Protein AF-A0A845XUW3-F1 (afdb_monomer_lite)

Structure (mmCIF, N/CA/C/O backbone):
data_AF-A0A845XUW3-F1
#
_entry.id   AF-A0A845XUW3-F1
#
loop_
_atom_site.group_PDB
_atom_site.id
_atom_site.type_symbol
_atom_site.label_atom_id
_atom_site.label_alt_id
_atom_site.label_comp_id
_atom_site.label_asym_id
_atom_site.label_entity_id
_atom_site.label_seq_id
_atom_site.pdbx_PDB_ins_code
_atom_site.Cartn_x
_atom_site.Cartn_y
_atom_site.Cartn_z
_atom_site.occupancy
_atom_site.B_iso_or_equiv
_atom_site.auth_seq_id
_atom_site.auth_comp_id
_atom_site.auth_asym_id
_atom_site.auth_atom_id
_atom_site.pdbx_PDB_model_num
ATOM 1 N N . MET A 1 1 ? -1.874 21.830 4.550 1.00 56.38 1 MET A N 1
ATOM 2 C CA . MET A 1 1 ? -1.343 23.209 4.489 1.00 56.38 1 MET A CA 1
ATOM 3 C C . MET A 1 1 ? -0.488 23.342 3.242 1.00 56.38 1 MET A C 1
ATOM 5 O O . MET A 1 1 ? 0.466 22.586 3.093 1.00 56.38 1 MET A O 1
ATOM 9 N N . ASN A 1 2 ? -0.841 24.246 2.335 1.00 74.44 2 ASN A N 1
ATOM 10 C CA . ASN A 1 2 ? 0.030 24.630 1.232 1.00 74.44 2 ASN A CA 1
ATOM 11 C C . ASN A 1 2 ? 1.139 25.533 1.806 1.00 74.44 2 ASN A C 1
ATOM 13 O O . ASN A 1 2 ? 0.845 26.535 2.453 1.00 74.44 2 ASN A O 1
ATOM 17 N N . ARG A 1 3 ? 2.405 25.133 1.642 1.00 67.31 3 ARG A N 1
ATOM 18 C CA . ARG A 1 3 ? 3.551 25.796 2.290 1.00 67.31 3 ARG A CA 1
ATOM 19 C C . ARG A 1 3 ? 3.895 27.156 1.676 1.00 67.31 3 ARG A C 1
ATOM 21 O O . ARG A 1 3 ? 4.444 27.990 2.383 1.00 67.31 3 ARG A O 1
ATOM 28 N N . ASP A 1 4 ? 3.525 27.382 0.419 1.00 77.06 4 ASP A N 1
ATOM 29 C CA . ASP A 1 4 ? 3.832 28.617 -0.313 1.00 77.06 4 ASP A CA 1
ATOM 30 C C . ASP A 1 4 ? 2.791 29.707 -0.043 1.00 77.06 4 ASP A C 1
ATOM 32 O O . ASP A 1 4 ? 3.105 30.891 0.024 1.00 77.06 4 ASP A O 1
ATOM 36 N N . THR A 1 5 ? 1.537 29.295 0.145 1.00 86.94 5 THR A N 1
ATOM 37 C CA . THR A 1 5 ? 0.396 30.200 0.371 1.00 86.94 5 THR A CA 1
ATOM 38 C C . THR A 1 5 ? -0.025 30.281 1.836 1.00 86.94 5 THR A C 1
ATOM 40 O O . THR A 1 5 ? -0.847 31.118 2.196 1.00 86.94 5 THR A O 1
ATOM 43 N N . GLY A 1 6 ? 0.478 29.386 2.691 1.00 78.62 6 GLY A N 1
ATOM 44 C CA . GLY A 1 6 ? 0.031 29.239 4.078 1.00 78.62 6 GLY A CA 1
ATOM 45 C C . GLY A 1 6 ? -1.407 28.729 4.218 1.00 78.62 6 GLY A C 1
ATOM 46 O O . GLY A 1 6 ? -1.876 28.527 5.336 1.00 78.62 6 GLY A O 1
ATOM 47 N N . THR A 1 7 ? -2.118 28.493 3.110 1.00 85.00 7 THR A N 1
ATOM 48 C CA . THR A 1 7 ? -3.523 28.099 3.139 1.00 85.00 7 THR A CA 1
ATOM 49 C C . THR A 1 7 ? -3.669 26.687 3.6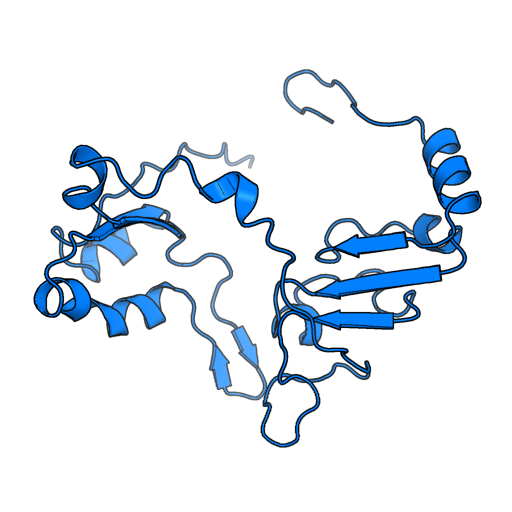93 1.00 85.00 7 THR A C 1
ATOM 51 O O . THR A 1 7 ? -3.050 25.723 3.222 1.00 85.00 7 THR A O 1
ATOM 54 N N . VAL A 1 8 ? -4.512 26.550 4.710 1.00 75.19 8 VAL A N 1
ATOM 55 C CA . VAL A 1 8 ? -4.947 25.258 5.231 1.00 75.19 8 VAL A CA 1
ATOM 56 C C . VAL A 1 8 ? -6.246 24.897 4.520 1.00 75.19 8 VAL A C 1
ATOM 58 O O . VAL A 1 8 ? -7.184 25.682 4.495 1.00 75.19 8 VAL A O 1
ATOM 61 N N . TYR A 1 9 ? -6.261 23.724 3.896 1.00 82.88 9 TYR A N 1
ATOM 62 C CA . TYR A 1 9 ? -7.432 23.153 3.240 1.00 82.88 9 TYR A CA 1
ATOM 63 C C . TYR A 1 9 ? -7.883 21.941 4.049 1.00 82.88 9 TYR A C 1
ATOM 65 O O . TYR A 1 9 ? -7.034 21.212 4.569 1.00 82.88 9 TYR A O 1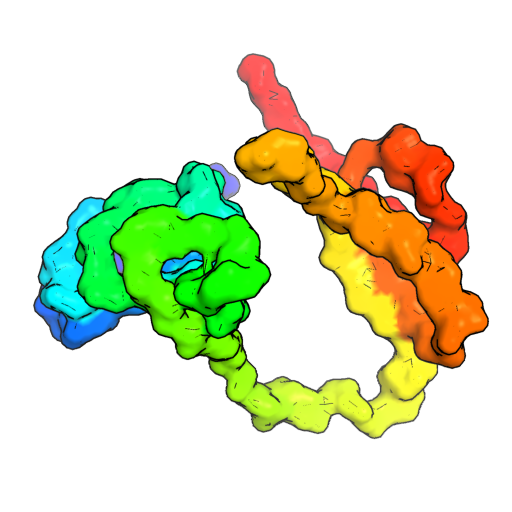
ATOM 73 N N . GLY A 1 10 ? -9.191 21.719 4.116 1.00 87.00 10 GLY A N 1
ATOM 74 C CA . GLY A 1 10 ? -9.795 20.618 4.861 1.00 87.00 10 GLY A CA 1
ATOM 75 C C . GLY A 1 10 ? -10.908 21.099 5.782 1.00 87.00 10 GLY A C 1
ATOM 76 O O . GLY A 1 10 ? -11.210 22.288 5.847 1.00 87.00 10 GLY A O 1
ATOM 77 N N . ALA A 1 11 ? -11.530 20.150 6.469 1.00 87.62 11 ALA A N 1
ATOM 78 C CA . ALA A 1 11 ? -12.503 20.444 7.507 1.00 87.62 11 ALA A CA 1
ATOM 79 C C . ALA A 1 11 ? -11.806 20.949 8.782 1.00 87.62 11 ALA A C 1
ATOM 81 O O . ALA A 1 11 ? -10.681 20.547 9.085 1.00 87.62 11 ALA A O 1
ATOM 82 N N . GLU A 1 12 ? -12.507 21.786 9.548 1.00 91.69 12 GLU A N 1
ATOM 83 C CA . GLU A 1 12 ? -12.114 22.123 10.918 1.00 91.69 12 GLU A CA 1
ATOM 84 C C . GLU A 1 12 ? -11.997 20.856 11.777 1.00 91.69 12 GLU A C 1
ATOM 86 O O . GLU A 1 12 ? -12.693 19.863 11.551 1.00 91.69 12 GLU A O 1
ATOM 91 N N . TRP A 1 13 ? -11.143 20.877 12.801 1.00 92.25 13 TRP A N 1
ATOM 92 C CA . TRP A 1 13 ? -10.849 19.661 13.570 1.00 92.25 13 TRP A CA 1
ATOM 93 C C . TRP A 1 13 ? -12.081 19.048 14.251 1.00 92.25 13 TRP A C 1
ATOM 95 O O . TRP A 1 13 ? -12.256 17.831 14.270 1.00 92.25 13 TRP A O 1
ATOM 105 N N . GLU A 1 14 ? -12.981 19.885 14.766 1.00 94.88 14 GLU A N 1
ATOM 106 C CA . GLU A 1 14 ? -14.235 19.422 15.373 1.00 94.88 14 GLU A CA 1
ATOM 107 C C . GLU A 1 14 ? -15.190 18.805 14.344 1.00 94.88 14 GLU A C 1
ATOM 109 O O . GLU A 1 14 ? -15.895 17.840 14.643 1.00 94.88 14 GLU A O 1
ATOM 114 N N . GLU A 1 15 ? -15.158 19.293 13.106 1.00 95.06 15 GLU A N 1
ATOM 115 C CA . GLU A 1 15 ? -15.917 18.705 12.008 1.00 95.06 15 GLU A CA 1
ATOM 116 C C . GLU A 1 15 ? -15.359 17.323 11.633 1.00 95.06 15 GLU A C 1
ATOM 118 O O . GLU A 1 15 ? -16.130 16.379 11.459 1.00 95.06 15 GLU A O 1
ATOM 123 N N . VAL A 1 16 ? -14.030 17.155 11.613 1.00 94.19 16 VAL A N 1
ATOM 124 C CA . VAL A 1 16 ? -13.387 15.840 11.422 1.00 94.19 16 VAL A CA 1
ATOM 125 C C . VAL A 1 16 ? -13.848 14.846 12.491 1.00 94.19 16 VAL A C 1
ATOM 127 O O . VAL A 1 16 ? -14.278 13.739 12.160 1.00 94.19 16 VAL A O 1
ATOM 130 N N . LYS A 1 17 ? -13.826 15.235 13.771 1.00 96.81 17 LYS A N 1
ATOM 131 C CA . LYS A 1 17 ? -14.300 14.378 14.873 1.00 96.81 17 LYS A CA 1
ATOM 132 C C . LYS A 1 17 ? -15.779 14.023 14.729 1.00 96.81 17 LYS A C 1
ATOM 134 O O . LYS A 1 17 ? -16.151 12.870 14.955 1.00 96.81 17 LYS A O 1
ATOM 139 N N . ARG A 1 18 ? -16.620 14.986 14.332 1.00 97.56 18 ARG A N 1
ATOM 140 C CA . ARG A 1 18 ? -18.053 14.766 14.093 1.00 97.56 18 ARG A CA 1
ATOM 141 C C . ARG A 1 18 ? -18.284 13.757 12.967 1.00 97.56 18 ARG A C 1
ATOM 143 O O . ARG A 1 18 ? -19.089 12.844 13.141 1.00 97.56 18 ARG A O 1
ATOM 150 N N . ILE A 1 19 ? -17.560 13.887 11.853 1.00 96.69 19 ILE A N 1
ATOM 151 C CA . ILE A 1 19 ? -17.614 12.941 10.728 1.00 96.69 19 ILE A CA 1
ATOM 152 C C . ILE A 1 19 ? -17.177 11.547 11.187 1.00 96.69 19 ILE A C 1
ATOM 154 O O . ILE A 1 19 ? -17.898 10.579 10.955 1.00 96.69 19 ILE A O 1
ATOM 158 N N . LEU A 1 20 ? -16.048 11.436 11.893 1.00 96.94 20 LEU A N 1
ATOM 159 C CA . LEU A 1 20 ? -15.553 10.156 12.411 1.00 96.94 20 LEU A CA 1
ATOM 160 C C . LEU A 1 20 ? -16.549 9.495 13.375 1.00 96.94 20 LEU A C 1
ATOM 162 O O . LEU A 1 20 ? -16.722 8.280 13.329 1.00 96.94 20 LEU A O 1
ATOM 166 N N . GLY A 1 21 ? -17.227 10.280 14.217 1.00 97.69 21 GLY A N 1
ATOM 167 C CA . GLY A 1 21 ? -18.251 9.781 15.139 1.00 97.69 21 GLY A CA 1
ATOM 168 C C . GLY A 1 21 ? -19.547 9.342 14.459 1.00 97.69 21 GLY A C 1
ATOM 169 O O . GLY A 1 21 ? -20.223 8.447 14.968 1.00 97.69 21 GLY A O 1
ATOM 170 N N . ALA A 1 22 ? -19.887 9.948 13.320 1.00 97.75 22 ALA A N 1
ATOM 171 C CA . ALA A 1 22 ? -21.064 9.598 12.530 1.00 97.75 22 ALA A CA 1
ATOM 172 C C . ALA A 1 22 ? -20.813 8.449 11.538 1.00 97.75 22 ALA A C 1
ATOM 174 O O . ALA A 1 22 ? -21.764 7.791 11.126 1.00 97.75 22 ALA A O 1
ATOM 175 N N . ALA A 1 23 ? -19.561 8.209 11.144 1.00 97.88 23 ALA A N 1
ATOM 176 C CA . ALA A 1 23 ? -19.212 7.192 10.162 1.00 97.88 23 ALA A CA 1
ATOM 177 C C . ALA A 1 23 ? -19.421 5.763 10.695 1.00 97.88 23 ALA A C 1
ATOM 179 O O . ALA A 1 23 ? -18.946 5.400 11.775 1.00 97.88 23 ALA A O 1
ATOM 180 N N . ASP A 1 24 ? -20.056 4.917 9.881 1.00 98.00 24 ASP A N 1
ATOM 181 C CA . ASP A 1 24 ? -20.221 3.487 10.172 1.00 98.00 24 ASP A CA 1
ATOM 182 C C . ASP A 1 24 ? -18.920 2.685 10.038 1.00 98.00 24 ASP A C 1
ATOM 184 O O . ASP A 1 24 ? -18.787 1.620 10.660 1.00 98.00 24 ASP A O 1
ATOM 188 N N . LEU A 1 25 ? -17.996 3.183 9.207 1.00 97.44 25 LEU A N 1
ATOM 189 C CA . LEU A 1 25 ? -16.726 2.563 8.852 1.00 97.44 25 LEU A CA 1
ATOM 190 C C . LEU A 1 25 ? -15.699 3.609 8.394 1.00 97.44 25 LEU A C 1
ATOM 192 O O . LEU A 1 25 ? -15.986 4.431 7.527 1.00 97.44 25 LEU A O 1
ATOM 196 N N . LEU A 1 26 ? -14.480 3.508 8.920 1.00 96.88 26 LEU A N 1
ATOM 197 C CA . LEU A 1 26 ? -13.298 4.216 8.437 1.00 96.88 26 LEU A CA 1
ATOM 198 C C . LEU A 1 26 ? -12.393 3.261 7.649 1.00 96.88 26 LEU A C 1
ATOM 200 O O . LEU A 1 26 ? -11.982 2.223 8.173 1.00 96.88 26 LEU A O 1
ATOM 204 N N . LEU A 1 27 ? -12.031 3.651 6.427 1.00 95.19 27 LEU A N 1
ATOM 205 C CA . LEU A 1 27 ? -11.009 2.986 5.620 1.00 95.19 27 LEU A CA 1
ATOM 206 C C . LEU A 1 27 ? -9.734 3.837 5.634 1.00 95.19 27 LEU A C 1
ATOM 208 O O . LEU A 1 27 ? -9.722 4.929 5.068 1.00 95.19 27 LEU A O 1
ATOM 212 N N . ASN A 1 28 ? -8.665 3.351 6.266 1.00 94.12 28 ASN A N 1
ATOM 213 C CA . ASN A 1 28 ? -7.339 3.942 6.115 1.00 94.12 28 ASN A CA 1
ATOM 214 C C . ASN A 1 28 ? -6.593 3.205 5.002 1.00 94.12 28 ASN A C 1
ATOM 216 O O . ASN A 1 28 ? -6.200 2.051 5.166 1.00 94.12 28 ASN A O 1
ATOM 220 N N . ILE A 1 29 ? -6.424 3.871 3.866 1.00 93.38 29 ILE A N 1
ATOM 221 C CA . ILE A 1 29 ? -5.785 3.310 2.679 1.00 93.38 29 ILE A CA 1
ATOM 222 C C . ILE A 1 29 ? -4.313 3.730 2.675 1.00 93.38 29 ILE A C 1
ATOM 224 O O . ILE A 1 29 ? -3.995 4.916 2.718 1.00 93.38 29 ILE A O 1
ATOM 228 N N . GLY A 1 30 ? -3.412 2.751 2.670 1.00 89.75 30 GLY A N 1
ATOM 229 C CA . GLY A 1 30 ? -1.961 2.937 2.739 1.00 89.75 30 GLY A CA 1
ATOM 230 C C . GLY A 1 30 ? -1.418 3.263 4.132 1.00 89.75 30 GLY A C 1
ATOM 231 O O . GLY A 1 30 ? -0.211 3.229 4.332 1.00 89.75 30 GLY A O 1
ATOM 232 N N . GLY A 1 31 ? -2.268 3.589 5.112 1.00 87.69 31 GLY A N 1
ATOM 233 C CA . GLY A 1 31 ? -1.821 3.825 6.489 1.00 87.69 31 GLY A CA 1
ATOM 234 C C . GLY A 1 31 ? -0.939 5.066 6.683 1.00 87.69 31 GLY A C 1
ATOM 235 O O . GLY A 1 31 ? -0.362 5.238 7.751 1.00 87.69 31 GLY A O 1
ATOM 236 N N . VAL A 1 32 ? -0.839 5.940 5.677 1.00 82.31 32 VAL A N 1
ATOM 237 C CA . VAL A 1 32 ? 0.089 7.088 5.642 1.00 82.31 32 VAL A CA 1
ATOM 238 C C . VAL A 1 32 ? -0.366 8.297 6.464 1.00 82.31 32 VAL A C 1
ATOM 240 O O . VAL A 1 32 ? 0.416 9.212 6.704 1.00 82.31 32 VAL A O 1
ATOM 243 N N . CYS A 1 33 ? -1.631 8.335 6.879 1.00 83.31 33 CYS A N 1
ATOM 244 C CA . CYS A 1 33 ? -2.225 9.471 7.590 1.00 83.31 33 CYS A CA 1
ATOM 245 C C . CYS A 1 33 ? -2.940 9.020 8.862 1.00 83.31 33 CYS A C 1
ATOM 247 O O . CYS A 1 33 ? -4.091 9.391 9.085 1.00 83.31 33 CYS A O 1
ATOM 249 N N . TRP A 1 34 ? -2.305 8.167 9.666 1.00 89.12 34 TRP A N 1
ATOM 250 C CA . TRP A 1 34 ? -2.899 7.779 10.940 1.00 89.12 34 TRP A CA 1
ATOM 251 C C . TRP A 1 34 ? -3.118 8.999 11.845 1.00 89.12 34 TRP A C 1
ATOM 253 O O . TRP A 1 34 ? -2.267 9.880 11.940 1.00 89.12 34 TRP A O 1
ATOM 263 N N . LEU A 1 35 ? -4.273 9.033 12.511 1.00 91.88 35 LEU A N 1
ATOM 264 C CA . LEU A 1 35 ? -4.625 10.025 13.521 1.00 91.88 35 LEU A CA 1
ATOM 265 C C . LEU A 1 35 ? -5.197 9.309 14.751 1.00 91.88 35 LEU A C 1
ATOM 267 O O . LEU A 1 35 ? -6.010 8.392 14.585 1.00 91.88 35 LEU A O 1
ATOM 271 N N . PRO A 1 36 ? -4.879 9.747 15.984 1.00 92.44 36 PRO A N 1
ATOM 272 C CA . PRO A 1 36 ? -5.507 9.210 17.192 1.00 92.44 36 PRO A CA 1
ATOM 273 C C . PRO A 1 36 ? -7.043 9.251 17.145 1.00 92.44 36 PRO A C 1
ATOM 275 O O . PRO A 1 36 ? -7.704 8.328 17.629 1.00 92.44 36 PRO A O 1
ATOM 278 N N . GLU A 1 37 ? -7.604 10.291 16.523 1.00 94.81 37 GLU A N 1
ATOM 279 C CA . GLU A 1 37 ? -9.034 10.534 16.326 1.00 94.81 37 GLU A CA 1
ATOM 280 C C . GLU A 1 37 ? -9.719 9.437 15.517 1.00 94.81 37 GLU A C 1
ATOM 282 O O . GLU A 1 37 ? -10.926 9.256 15.657 1.00 94.81 37 GLU A O 1
ATOM 287 N N . PHE A 1 38 ? -8.987 8.647 14.727 1.00 95.25 38 PHE A N 1
ATOM 288 C CA . PHE A 1 38 ? -9.574 7.511 14.018 1.00 95.25 38 PHE A CA 1
ATOM 289 C C . PHE A 1 38 ? -10.306 6.565 14.966 1.00 95.25 38 PHE A C 1
ATOM 291 O O . PHE A 1 38 ? -11.345 6.027 14.586 1.00 95.25 38 PHE A O 1
ATOM 298 N N . ARG A 1 39 ? -9.853 6.447 16.225 1.00 94.75 39 ARG A N 1
ATOM 299 C CA . ARG A 1 39 ? -10.511 5.653 17.278 1.00 94.75 39 ARG A CA 1
ATOM 300 C C . ARG A 1 39 ? -11.942 6.097 17.603 1.00 94.75 39 ARG A C 1
ATOM 302 O O . ARG A 1 39 ? -12.689 5.293 18.156 1.00 94.75 39 ARG A O 1
ATOM 309 N N . ILE A 1 40 ? -12.335 7.323 17.246 1.00 96.94 40 ILE A N 1
ATOM 310 C CA . ILE A 1 40 ? -13.715 7.815 17.372 1.00 96.94 40 ILE A CA 1
ATOM 311 C C . ILE A 1 40 ? -14.661 6.981 16.494 1.00 96.94 40 ILE A C 1
ATOM 313 O O . ILE A 1 40 ? -15.766 6.648 16.924 1.00 96.94 40 ILE A O 1
ATOM 317 N N . CYS A 1 41 ? -14.227 6.601 15.288 1.00 97.75 41 CYS A N 1
ATOM 318 C CA . CYS A 1 41 ? -15.031 5.759 14.408 1.00 97.75 41 CYS A CA 1
ATOM 319 C C . CYS A 1 41 ? -15.062 4.324 14.936 1.00 97.75 41 CYS A C 1
ATOM 321 O O . CYS A 1 41 ? -14.016 3.724 15.185 1.00 97.75 41 CYS A O 1
ATOM 323 N N . LYS A 1 42 ? -16.259 3.746 15.087 1.00 95.56 42 LYS A N 1
ATOM 324 C CA . LYS A 1 42 ? -16.453 2.439 15.743 1.00 95.56 42 LYS A CA 1
ATOM 325 C C . LYS A 1 42 ? -15.839 1.271 14.978 1.00 95.56 42 LYS A C 1
ATOM 327 O O . LYS A 1 42 ? -15.433 0.300 15.606 1.00 95.56 42 LYS A O 1
ATOM 332 N N . ARG A 1 43 ? -15.783 1.344 13.646 1.00 97.69 43 ARG A N 1
ATOM 333 C CA . ARG A 1 43 ? -15.211 0.301 12.783 1.00 97.69 43 ARG A CA 1
ATOM 334 C C . ARG A 1 43 ? -14.125 0.911 11.925 1.00 97.69 43 ARG A C 1
ATOM 336 O O . ARG A 1 43 ? -14.297 1.987 11.368 1.00 97.69 43 ARG A O 1
ATOM 343 N N . ARG A 1 44 ? -12.996 0.222 11.839 1.00 97.25 44 ARG A N 1
ATOM 344 C CA . ARG A 1 44 ? -11.770 0.747 11.237 1.00 97.25 44 ARG A CA 1
ATOM 345 C C . ARG A 1 44 ? -11.078 -0.379 10.503 1.00 97.25 44 ARG A C 1
ATOM 347 O O . ARG A 1 44 ? -10.886 -1.447 11.087 1.00 97.25 44 ARG A O 1
ATOM 354 N N . VAL A 1 45 ? -10.722 -0.117 9.260 1.00 96.94 45 VAL A N 1
ATOM 355 C CA . VAL A 1 45 ? -10.029 -1.040 8.370 1.00 96.94 45 VAL A CA 1
ATOM 356 C C . VAL A 1 45 ? -8.751 -0.369 7.899 1.00 96.94 45 VAL A C 1
ATOM 358 O O . VAL A 1 45 ? -8.774 0.807 7.533 1.00 96.94 45 VAL A O 1
ATOM 361 N N . LEU A 1 46 ? -7.659 -1.122 7.886 1.00 96.19 46 LEU A N 1
ATOM 362 C CA . LEU A 1 46 ? -6.428 -0.730 7.211 1.00 96.19 46 LEU A CA 1
ATOM 363 C C . LEU A 1 46 ? -6.320 -1.504 5.896 1.00 96.19 46 LEU A C 1
ATOM 365 O O . LEU A 1 46 ? -6.453 -2.726 5.896 1.00 96.19 46 LEU A O 1
ATOM 369 N N . ILE A 1 47 ? -6.083 -0.793 4.796 1.00 95.88 47 ILE A N 1
ATOM 370 C CA . ILE A 1 47 ? -5.783 -1.375 3.485 1.00 95.88 47 ILE A CA 1
ATOM 371 C C . ILE A 1 47 ? -4.314 -1.098 3.184 1.00 95.88 47 ILE A C 1
ATOM 373 O O . ILE A 1 47 ? -3.933 0.042 2.930 1.00 95.88 47 ILE A O 1
ATOM 377 N N . ASP A 1 48 ? -3.494 -2.137 3.240 1.00 95.06 48 ASP A N 1
ATOM 378 C CA . ASP A 1 48 ? -2.087 -2.107 2.864 1.00 95.06 48 ASP A CA 1
ATOM 379 C C . ASP A 1 48 ? -1.932 -2.093 1.338 1.00 95.06 48 ASP A C 1
ATOM 381 O O . ASP A 1 48 ? -2.377 -3.011 0.644 1.00 95.06 48 ASP A O 1
ATOM 385 N N . MET A 1 49 ? -1.298 -1.031 0.838 1.00 93.62 49 MET A N 1
ATOM 386 C CA . MET A 1 49 ? -1.013 -0.847 -0.585 1.00 93.62 49 MET A CA 1
ATOM 387 C C . MET A 1 49 ? 0.416 -1.230 -0.971 1.00 93.62 49 MET A C 1
ATOM 389 O O . MET A 1 49 ? 0.687 -1.391 -2.158 1.00 93.62 49 MET A O 1
ATOM 393 N N . ASP A 1 50 ? 1.294 -1.418 0.015 1.00 91.62 50 ASP A N 1
ATOM 394 C CA . ASP A 1 50 ? 2.721 -1.669 -0.172 1.00 91.62 50 ASP A CA 1
ATOM 395 C C . ASP A 1 50 ? 3.139 -2.905 0.650 1.00 91.62 50 ASP A C 1
ATOM 397 O O . ASP A 1 50 ? 3.841 -2.785 1.669 1.00 91.62 50 ASP A O 1
ATOM 401 N N . PRO A 1 51 ? 2.704 -4.110 0.217 1.00 92.56 51 PRO A N 1
ATOM 402 C CA . PRO A 1 51 ? 3.053 -5.372 0.858 1.00 92.56 51 PRO A CA 1
ATOM 403 C C . PRO A 1 51 ? 4.559 -5.508 1.041 1.00 92.56 51 PRO A C 1
ATOM 405 O O . PRO A 1 51 ? 5.340 -4.954 0.269 1.00 92.56 51 PRO A O 1
ATOM 408 N N . PHE A 1 52 ? 4.960 -6.290 2.038 1.00 93.19 52 PHE A N 1
ATOM 409 C CA . PHE A 1 52 ? 6.308 -6.353 2.601 1.00 93.19 52 PHE A CA 1
ATOM 410 C C . PHE A 1 52 ? 6.665 -5.134 3.455 1.00 93.19 52 PHE A C 1
ATOM 412 O O . PHE A 1 52 ? 6.953 -5.308 4.640 1.00 93.19 52 PHE A O 1
ATOM 419 N N . PHE A 1 53 ? 6.605 -3.912 2.922 1.00 91.62 53 PHE A N 1
ATOM 420 C CA . PHE A 1 53 ? 7.038 -2.717 3.659 1.00 91.62 53 PHE A CA 1
ATOM 421 C C . PHE A 1 53 ? 6.169 -2.412 4.880 1.00 91.62 53 PHE A C 1
ATOM 423 O O . PHE A 1 53 ? 6.694 -2.039 5.935 1.00 91.62 53 PHE A O 1
ATOM 430 N N . THR A 1 54 ? 4.859 -2.618 4.766 1.00 92.44 54 THR A N 1
ATOM 431 C CA . THR A 1 54 ? 3.941 -2.481 5.901 1.00 92.44 54 THR A CA 1
ATOM 432 C C . THR A 1 54 ? 4.232 -3.519 6.988 1.00 92.44 54 THR A C 1
ATOM 434 O O . THR A 1 54 ? 4.287 -3.181 8.168 1.00 92.44 54 THR A O 1
ATOM 437 N N . GLN A 1 55 ? 4.482 -4.779 6.620 1.00 93.81 55 GLN A N 1
ATOM 438 C CA . GLN A 1 55 ? 4.652 -5.874 7.584 1.00 93.81 55 GLN A CA 1
ATOM 439 C C . GLN A 1 55 ? 6.034 -5.904 8.253 1.00 93.81 55 GLN A C 1
ATOM 441 O O . GLN A 1 55 ? 6.192 -6.506 9.310 1.00 93.81 55 GLN A O 1
ATOM 446 N N . ILE A 1 56 ? 7.045 -5.255 7.673 1.00 92.44 56 ILE A N 1
ATOM 447 C CA . ILE A 1 56 ? 8.338 -5.049 8.348 1.00 92.44 56 ILE A CA 1
ATOM 448 C C . ILE A 1 56 ? 8.381 -3.744 9.158 1.00 92.44 56 ILE A C 1
ATOM 450 O O . ILE A 1 56 ? 9.438 -3.385 9.673 1.00 92.44 56 ILE A O 1
ATOM 454 N N . GLY A 1 57 ? 7.262 -3.015 9.246 1.00 89.12 57 GLY A N 1
ATOM 455 C CA . GLY A 1 57 ? 7.166 -1.773 10.009 1.00 89.12 57 GLY A CA 1
ATOM 456 C C . GLY A 1 57 ? 7.900 -0.590 9.374 1.00 89.12 57 GLY A C 1
ATOM 457 O O . GLY A 1 57 ? 8.340 0.307 10.089 1.00 89.12 57 GLY A O 1
ATOM 458 N N . LYS A 1 58 ? 8.063 -0.569 8.044 1.00 87.75 58 LYS A N 1
ATOM 459 C CA . LYS A 1 58 ? 8.605 0.603 7.334 1.00 87.75 58 LYS A CA 1
ATOM 460 C C . LYS A 1 58 ? 7.515 1.642 7.061 1.00 87.75 58 LYS A C 1
ATOM 462 O O . LYS A 1 58 ? 7.789 2.838 7.117 1.00 87.75 58 LYS A O 1
ATOM 467 N N . PHE A 1 59 ? 6.286 1.189 6.810 1.00 86.56 59 PHE A N 1
ATOM 468 C CA . PHE A 1 59 ? 5.107 2.029 6.584 1.00 86.56 59 PHE A CA 1
ATOM 469 C C . PHE A 1 59 ? 3.980 1.687 7.564 1.00 86.56 59 PHE A C 1
ATOM 471 O O . PHE A 1 59 ? 3.978 0.616 8.166 1.00 86.56 59 PHE A O 1
ATOM 478 N N . ALA A 1 60 ? 3.028 2.614 7.723 1.00 84.88 60 ALA A N 1
ATOM 479 C CA . ALA A 1 60 ? 1.804 2.426 8.510 1.00 84.88 60 ALA A CA 1
ATOM 480 C C . ALA A 1 60 ? 2.017 1.936 9.964 1.00 84.88 60 ALA A C 1
ATOM 482 O O . ALA A 1 60 ? 1.182 1.217 10.513 1.00 84.88 60 ALA A O 1
ATOM 483 N N . VAL A 1 61 ? 3.136 2.319 10.591 1.00 84.62 61 VAL A N 1
ATOM 484 C CA . VAL A 1 61 ? 3.521 1.871 11.944 1.00 84.62 61 VAL A CA 1
ATOM 485 C C . VAL A 1 61 ? 2.611 2.460 13.021 1.00 84.62 61 VAL A C 1
ATOM 487 O O . VAL A 1 61 ? 2.260 1.797 13.999 1.00 84.62 61 VAL A O 1
ATOM 490 N N . GLU A 1 62 ? 2.225 3.723 12.862 1.00 86.19 62 GLU A N 1
ATOM 491 C CA . GLU A 1 62 ? 1.440 4.437 13.862 1.00 86.19 62 GLU A CA 1
ATOM 492 C C . GLU A 1 62 ? 0.015 3.889 13.945 1.00 86.19 62 GLU A C 1
ATOM 494 O O . GLU A 1 62 ? -0.693 3.763 12.945 1.00 86.19 62 GLU A O 1
ATOM 499 N N . GLY A 1 63 ? -0.386 3.513 15.163 1.00 84.75 63 GLY A N 1
ATOM 500 C CA . GLY A 1 63 ? -1.694 2.921 15.430 1.00 84.75 63 GLY A CA 1
ATOM 501 C C . GLY A 1 63 ? -1.991 1.660 14.624 1.00 84.75 63 GLY A C 1
ATOM 502 O O . GLY A 1 63 ? -3.154 1.327 14.401 1.00 84.75 63 GLY A O 1
ATOM 503 N N . ARG A 1 64 ? -0.945 0.936 14.212 1.00 85.06 64 ARG A N 1
ATOM 504 C CA . ARG A 1 64 ? -1.012 -0.322 13.461 1.00 85.06 64 ARG A CA 1
ATOM 505 C C . ARG A 1 64 ? -2.010 -1.327 14.034 1.00 85.06 64 ARG A C 1
ATOM 507 O O . ARG A 1 64 ? -2.644 -2.032 13.267 1.00 85.06 64 ARG A O 1
ATOM 514 N N . ASN A 1 65 ? -2.177 -1.348 15.355 1.00 89.50 65 ASN A N 1
ATOM 515 C CA . ASN A 1 65 ? -3.055 -2.278 16.068 1.00 89.50 65 ASN A CA 1
ATOM 516 C C . ASN A 1 65 ? -4.445 -1.696 16.394 1.00 89.50 65 ASN A C 1
ATOM 518 O O . ASN A 1 65 ? -5.225 -2.335 17.094 1.00 89.50 65 ASN A O 1
ATOM 522 N N . ASP A 1 66 ? -4.770 -0.486 15.929 1.00 92.25 66 ASP A N 1
ATOM 523 C CA . ASP A 1 66 ? -6.054 0.163 16.227 1.00 92.25 66 ASP A CA 1
ATOM 524 C C . ASP A 1 66 ? -7.197 -0.297 15.309 1.00 92.25 66 ASP A C 1
ATOM 526 O O . ASP A 1 66 ? -8.355 0.092 15.518 1.00 92.25 66 ASP A O 1
ATOM 530 N N . TYR A 1 67 ? -6.897 -1.084 14.276 1.00 95.75 67 TYR A N 1
ATOM 531 C CA . TYR A 1 67 ? -7.866 -1.524 13.276 1.00 95.75 67 TYR A CA 1
ATOM 532 C C . TYR A 1 67 ? -8.484 -2.868 13.647 1.00 95.75 67 TYR A C 1
ATOM 534 O O . TYR A 1 67 ? -7.897 -3.681 14.357 1.00 95.75 67 TYR A O 1
ATOM 542 N N . HIS A 1 68 ? -9.697 -3.092 13.151 1.00 97.12 68 HIS A N 1
ATOM 543 C CA . HIS A 1 68 ? -10.437 -4.330 13.388 1.00 97.12 68 HIS A CA 1
ATOM 544 C C . HIS A 1 68 ? -10.236 -5.350 12.269 1.00 97.12 68 HIS A C 1
ATOM 546 O O . HIS A 1 68 ? -10.379 -6.542 12.507 1.00 97.12 68 HIS A O 1
ATOM 552 N N . LEU A 1 69 ? -9.945 -4.878 11.055 1.00 97.31 69 LEU A N 1
ATOM 553 C CA . LEU A 1 69 ? -9.662 -5.709 9.891 1.00 97.31 69 LEU A CA 1
ATOM 554 C C . LEU A 1 69 ? -8.491 -5.116 9.114 1.00 97.31 69 LEU A C 1
ATOM 556 O O . LEU A 1 69 ? -8.331 -3.891 9.036 1.00 97.31 69 LEU A O 1
ATOM 560 N N . TYR A 1 70 ? -7.724 -6.007 8.503 1.00 97.38 70 TYR A N 1
ATOM 561 C CA . TYR A 1 70 ? -6.536 -5.687 7.736 1.00 97.38 70 TYR A CA 1
ATOM 562 C C . TYR A 1 70 ? -6.681 -6.313 6.358 1.00 97.38 70 TYR A C 1
ATOM 564 O O . TYR A 1 70 ? -6.822 -7.525 6.247 1.00 97.38 70 TYR A O 1
ATOM 572 N N . PHE A 1 71 ? -6.658 -5.492 5.316 1.00 97.50 71 PHE A N 1
ATOM 573 C CA . PHE A 1 71 ? -6.592 -5.961 3.938 1.00 97.50 71 PHE A CA 1
ATOM 574 C C . PHE A 1 71 ? -5.232 -5.632 3.345 1.00 97.50 71 PHE A C 1
ATOM 576 O O . PHE A 1 71 ? -4.629 -4.633 3.731 1.00 97.50 71 PHE A O 1
ATOM 583 N N . SER A 1 72 ? -4.765 -6.434 2.396 1.00 97.06 72 SER A N 1
ATOM 584 C CA . SER A 1 72 ? -3.537 -6.149 1.655 1.00 97.06 72 SER A CA 1
ATOM 585 C C . SER A 1 72 ? -3.688 -6.506 0.182 1.00 97.06 72 SER A C 1
ATOM 587 O O . SER A 1 72 ? -4.347 -7.490 -0.165 1.00 97.06 72 SER A O 1
ATOM 589 N N . TYR A 1 73 ? -3.026 -5.731 -0.679 1.00 96.50 73 TYR A N 1
ATOM 590 C CA . TYR A 1 73 ? -2.779 -6.125 -2.071 1.00 96.50 73 TYR A CA 1
ATOM 591 C C . TYR A 1 73 ? -1.808 -7.311 -2.188 1.00 96.50 73 TYR A C 1
ATOM 593 O O . TYR A 1 73 ? -1.716 -7.944 -3.238 1.00 96.50 73 TYR A O 1
ATOM 601 N N . GLY A 1 74 ? -1.105 -7.655 -1.107 1.00 96.00 74 GLY A N 1
ATOM 602 C CA . GLY A 1 74 ? -0.280 -8.850 -0.993 1.00 96.00 74 GLY A CA 1
ATOM 603 C C . GLY A 1 74 ? -1.151 -10.078 -0.775 1.00 96.00 74 GLY A C 1
ATOM 604 O O . GLY A 1 74 ? -1.244 -10.581 0.341 1.00 96.00 74 GLY A O 1
ATOM 605 N N . THR A 1 75 ? -1.775 -10.577 -1.841 1.00 96.62 75 THR A N 1
ATOM 606 C CA . THR A 1 75 ? -2.792 -11.642 -1.760 1.00 96.62 75 THR A CA 1
ATOM 607 C C . THR A 1 75 ? -2.282 -12.974 -1.210 1.00 96.62 75 THR A C 1
ATOM 609 O O . THR A 1 75 ? -3.088 -13.812 -0.828 1.00 96.62 75 THR A O 1
ATOM 612 N N . ASN A 1 76 ? -0.962 -13.171 -1.169 1.00 97.00 76 ASN A N 1
ATOM 613 C CA . ASN A 1 76 ? -0.338 -14.383 -0.639 1.00 97.00 76 ASN A CA 1
ATOM 614 C C . ASN A 1 76 ? 0.057 -14.264 0.842 1.00 97.00 76 ASN A C 1
ATOM 616 O O . ASN A 1 76 ? 0.505 -15.251 1.419 1.00 97.00 76 ASN A O 1
ATOM 620 N N . ILE A 1 77 ? -0.044 -13.088 1.473 1.00 96.88 77 ILE A N 1
ATOM 621 C CA . ILE A 1 77 ? 0.370 -12.925 2.876 1.00 96.88 77 ILE A CA 1
ATOM 622 C C . ILE A 1 77 ? -0.436 -13.877 3.769 1.00 96.88 77 ILE A C 1
ATOM 624 O O . ILE A 1 77 ? -1.649 -13.989 3.641 1.00 96.88 77 ILE A O 1
ATOM 628 N N . GLY A 1 78 ? 0.254 -14.575 4.673 1.00 95.19 78 GLY A N 1
ATOM 629 C CA . GLY A 1 78 ? -0.349 -15.581 5.556 1.00 95.19 78 GLY A CA 1
ATOM 630 C C . GLY A 1 78 ? -0.378 -17.000 4.979 1.00 95.19 78 GLY A C 1
ATOM 631 O O . GLY A 1 78 ? -0.585 -17.948 5.735 1.00 95.19 78 GLY A O 1
ATOM 632 N N . HIS A 1 79 ? -0.101 -17.180 3.684 1.00 96.19 79 HIS A N 1
ATOM 633 C CA . HIS A 1 79 ? 0.113 -18.508 3.104 1.00 96.19 79 HIS A CA 1
ATOM 634 C C . HIS A 1 79 ? 1.459 -19.099 3.552 1.00 96.19 79 HIS A C 1
ATOM 636 O O . HIS A 1 79 ? 2.415 -18.373 3.827 1.00 96.19 79 HIS A O 1
ATOM 642 N N . SER A 1 80 ? 1.551 -20.431 3.608 1.00 93.38 80 SER A N 1
ATOM 643 C CA . SER A 1 80 ? 2.731 -21.147 4.122 1.00 93.38 80 SER A CA 1
ATOM 644 C C . SER A 1 80 ? 3.993 -20.981 3.269 1.00 93.38 80 SER A C 1
ATOM 646 O O . SER A 1 80 ? 5.100 -21.135 3.783 1.00 93.38 80 SER A O 1
ATOM 648 N N . ASP A 1 81 ? 3.840 -20.675 1.984 1.00 93.81 81 ASP A N 1
ATOM 649 C CA . ASP A 1 81 ? 4.918 -20.410 1.029 1.00 93.81 81 ASP A CA 1
ATOM 650 C C . ASP A 1 81 ? 5.245 -18.911 0.888 1.00 93.81 81 ASP A C 1
ATOM 652 O O . ASP A 1 81 ? 6.225 -18.544 0.231 1.00 93.81 81 ASP A O 1
ATOM 656 N N . CYS A 1 82 ? 4.477 -18.031 1.538 1.00 93.69 82 CYS A N 1
ATOM 657 C CA . CYS A 1 82 ? 4.728 -16.599 1.517 1.00 93.69 82 CYS A CA 1
ATOM 658 C C . CYS A 1 82 ? 5.804 -16.208 2.535 1.00 93.69 82 CYS A C 1
ATOM 660 O O . CYS A 1 82 ? 5.683 -16.434 3.737 1.00 93.69 82 CYS A O 1
ATOM 662 N N . LYS A 1 83 ? 6.871 -15.566 2.048 1.00 91.69 83 LYS A N 1
ATOM 663 C CA . LYS A 1 83 ? 7.992 -15.111 2.887 1.00 91.69 83 LYS A CA 1
ATOM 664 C C . LYS A 1 83 ? 7.736 -13.776 3.590 1.00 91.69 83 LYS A C 1
ATOM 666 O O . LYS A 1 83 ? 8.484 -13.425 4.504 1.00 91.69 83 LYS A O 1
ATOM 671 N N . ILE A 1 84 ? 6.717 -13.030 3.163 1.00 93.12 84 ILE A N 1
ATOM 672 C CA . ILE A 1 84 ? 6.340 -11.762 3.790 1.00 93.12 84 ILE A CA 1
ATOM 673 C C . ILE A 1 84 ? 5.763 -12.079 5.178 1.00 93.12 84 ILE A C 1
ATOM 675 O O . ILE A 1 84 ? 4.855 -12.907 5.278 1.00 93.12 84 ILE A O 1
ATOM 679 N N . PRO A 1 85 ? 6.278 -11.469 6.261 1.00 93.38 85 PRO A N 1
ATOM 680 C CA . PRO A 1 85 ? 5.731 -11.705 7.592 1.00 93.38 85 PRO A CA 1
ATOM 681 C C . PRO A 1 85 ? 4.289 -11.212 7.678 1.00 93.38 85 PRO A C 1
ATOM 683 O O . PRO A 1 85 ? 3.919 -10.261 7.011 1.00 93.38 85 PRO A O 1
ATOM 686 N N . THR A 1 86 ? 3.480 -11.803 8.551 1.00 94.38 86 THR A N 1
ATOM 687 C CA . THR A 1 86 ? 2.134 -11.282 8.835 1.00 94.38 86 THR A CA 1
ATOM 688 C C . THR A 1 86 ? 2.145 -10.133 9.840 1.00 94.38 86 THR A C 1
ATOM 690 O O . THR A 1 86 ? 1.154 -9.419 9.970 1.00 94.38 86 THR A O 1
ATOM 693 N N . ASP A 1 87 ? 3.255 -9.952 10.563 1.00 92.12 87 ASP A N 1
ATOM 694 C CA . ASP A 1 87 ? 3.368 -8.993 11.670 1.00 92.12 87 ASP A CA 1
ATOM 695 C C . ASP A 1 87 ? 2.266 -9.186 12.732 1.00 92.12 87 ASP A C 1
ATOM 697 O O . ASP A 1 87 ? 1.714 -8.245 13.292 1.00 92.12 87 ASP A O 1
ATOM 701 N N . GLY A 1 88 ? 1.870 -10.444 12.955 1.00 93.12 88 GLY A N 1
ATOM 702 C CA . GLY A 1 88 ? 0.835 -10.797 13.926 1.00 93.12 88 GLY A CA 1
ATOM 703 C C . GLY A 1 88 ? -0.596 -10.427 13.522 1.00 93.12 88 GLY A C 1
ATOM 704 O O . GLY A 1 88 ? -1.499 -10.655 14.323 1.00 93.12 88 GLY A O 1
ATOM 705 N N . GLN A 1 89 ? -0.820 -9.905 12.310 1.00 95.12 89 GLN A N 1
ATOM 706 C CA . GLN A 1 89 ? -2.155 -9.580 11.803 1.00 95.12 89 GLN A CA 1
ATOM 707 C C . GLN A 1 89 ? -2.690 -10.633 10.831 1.00 95.12 89 GLN A C 1
ATOM 709 O O . GLN A 1 89 ? -1.930 -11.258 10.092 1.00 95.12 89 GLN A O 1
ATOM 714 N N . ASP A 1 90 ? -4.013 -10.794 10.811 1.00 96.19 90 ASP A N 1
ATOM 715 C CA . ASP A 1 90 ? -4.715 -11.589 9.802 1.00 96.19 90 ASP A CA 1
ATOM 716 C C . ASP A 1 90 ? -5.002 -10.718 8.573 1.00 96.19 90 ASP A C 1
ATOM 718 O O . ASP A 1 90 ? -5.827 -9.801 8.622 1.00 96.19 90 ASP A O 1
ATOM 722 N N . TRP A 1 91 ? -4.252 -10.953 7.497 1.00 97.12 91 TRP A N 1
ATOM 723 C CA . TRP A 1 91 ? -4.292 -10.142 6.286 1.00 97.12 91 TRP A CA 1
ATOM 724 C C . TRP A 1 91 ? -5.255 -10.728 5.266 1.00 97.12 91 TRP A C 1
ATOM 726 O O . TRP A 1 91 ? -4.976 -11.739 4.626 1.00 97.12 91 TRP A O 1
ATOM 736 N N . LEU A 1 92 ? -6.372 -10.040 5.067 1.00 97.81 92 LEU A N 1
ATOM 737 C CA . LEU A 1 92 ? -7.364 -10.414 4.075 1.00 97.81 92 LEU A CA 1
ATOM 738 C C . LEU A 1 92 ? -6.910 -9.970 2.672 1.00 97.81 92 LEU A C 1
ATOM 740 O O . LEU A 1 92 ? -6.569 -8.797 2.474 1.00 97.81 92 LEU A O 1
ATOM 744 N N . PRO A 1 93 ? -6.920 -10.865 1.672 1.00 97.56 93 PRO A N 1
ATOM 745 C CA . PRO A 1 93 ? -6.513 -10.509 0.322 1.00 97.56 93 PRO A CA 1
ATOM 746 C C . PRO A 1 93 ? -7.545 -9.580 -0.327 1.00 97.56 93 PRO A C 1
ATOM 748 O O . PRO A 1 93 ? -8.753 -9.823 -0.265 1.00 97.56 93 PRO A O 1
ATOM 751 N N . ILE A 1 94 ? -7.071 -8.528 -0.992 1.00 96.12 94 ILE A N 1
ATOM 752 C CA . ILE A 1 94 ? -7.886 -7.665 -1.854 1.00 96.12 94 ILE A CA 1
ATOM 753 C C . ILE A 1 94 ? -7.066 -7.215 -3.065 1.00 96.12 94 ILE A C 1
ATOM 755 O O . ILE A 1 94 ? -5.841 -7.263 -3.050 1.00 96.12 94 ILE A O 1
ATOM 759 N N . VAL A 1 95 ? -7.736 -6.757 -4.117 1.00 93.75 95 VAL A N 1
ATOM 760 C CA . VAL A 1 95 ? -7.108 -6.079 -5.258 1.00 93.75 95 VAL A CA 1
ATOM 761 C C . VAL A 1 95 ? -7.602 -4.632 -5.338 1.00 93.75 95 VAL A C 1
ATOM 763 O O . VAL A 1 95 ? -8.731 -4.364 -4.911 1.00 93.75 95 VAL A O 1
ATOM 766 N N . PRO A 1 96 ? -6.805 -3.688 -5.873 1.00 90.56 96 PRO A N 1
ATOM 767 C CA . PRO A 1 96 ? -7.267 -2.320 -6.070 1.00 90.56 96 PRO A CA 1
ATOM 768 C C . PRO A 1 96 ? -8.559 -2.303 -6.902 1.00 90.56 96 PRO A C 1
ATOM 770 O O . PRO A 1 96 ? -8.632 -3.004 -7.916 1.00 90.56 96 PRO A O 1
ATOM 773 N N . PRO A 1 97 ? -9.583 -1.521 -6.518 1.00 87.44 97 PRO A N 1
ATOM 774 C CA . PRO A 1 97 ? -10.780 -1.393 -7.335 1.00 87.44 97 PRO A CA 1
ATOM 775 C C . PRO A 1 97 ? -10.431 -0.711 -8.663 1.00 87.44 97 PRO A C 1
ATOM 777 O O . PRO A 1 97 ? -9.799 0.345 -8.687 1.00 87.44 97 PRO A O 1
ATOM 780 N N . VAL A 1 98 ? -10.875 -1.303 -9.769 1.00 86.56 98 VAL A N 1
ATOM 781 C CA . VAL A 1 98 ? -10.760 -0.735 -11.118 1.00 86.56 98 VAL A CA 1
ATOM 782 C C . VAL A 1 98 ? -12.169 -0.473 -11.639 1.00 86.56 98 VAL A C 1
ATOM 784 O O . VAL A 1 98 ? -13.059 -1.293 -11.434 1.00 86.56 98 VAL A O 1
ATOM 787 N N . VAL A 1 99 ? -12.369 0.667 -12.307 1.00 89.50 99 VAL A N 1
ATOM 788 C CA . VAL A 1 99 ? -13.623 1.035 -12.987 1.00 89.50 99 VAL A CA 1
ATOM 789 C C . VAL A 1 99 ? -13.346 1.045 -14.493 1.00 89.50 99 VAL A C 1
ATOM 791 O O . VAL A 1 99 ? -12.911 2.077 -15.014 1.00 89.50 99 VAL A O 1
ATOM 794 N N . PRO A 1 100 ? -13.486 -0.098 -15.195 1.00 84.62 100 PRO A N 1
ATOM 795 C CA . PRO A 1 100 ? -13.054 -0.238 -16.586 1.00 84.62 100 PRO A CA 1
ATOM 796 C C . PRO A 1 100 ? -13.706 0.768 -17.538 1.00 84.62 100 PRO A C 1
ATOM 798 O O . PRO A 1 100 ? -13.096 1.163 -18.527 1.00 84.62 100 PRO A O 1
ATOM 801 N N . GLU A 1 101 ? -14.919 1.224 -17.229 1.00 86.81 101 GLU A N 1
ATOM 802 C CA . GLU A 1 101 ? -15.688 2.190 -18.018 1.00 86.81 101 GLU A CA 1
ATOM 803 C C . GLU A 1 101 ? -14.964 3.533 -18.179 1.00 86.81 101 GLU A C 1
ATOM 805 O O . GLU A 1 101 ? -15.104 4.189 -19.209 1.00 86.81 101 GLU A O 1
ATOM 810 N N . LEU A 1 102 ? -14.130 3.919 -17.207 1.00 82.94 102 LEU A N 1
ATOM 811 C CA . LEU A 1 102 ? -13.322 5.141 -17.284 1.00 82.94 102 LEU A CA 1
ATOM 812 C C . LEU A 1 102 ? -12.131 5.021 -18.252 1.00 82.94 102 LEU A C 1
ATOM 814 O O . LEU A 1 102 ? -11.538 6.035 -18.613 1.00 82.94 102 LEU A O 1
ATOM 818 N N . TRP A 1 103 ? -11.790 3.805 -18.692 1.00 77.12 103 TRP A N 1
ATOM 819 C CA . TRP A 1 103 ? -10.615 3.506 -19.522 1.00 77.12 103 TRP A CA 1
ATOM 820 C C . TRP A 1 103 ? -10.958 3.177 -20.984 1.00 77.12 103 TRP A C 1
ATOM 822 O O . TRP A 1 103 ? -10.065 2.919 -21.786 1.00 77.12 103 TRP A O 1
ATOM 832 N N . GLN A 1 104 ? -12.239 3.207 -21.366 1.00 70.56 104 GLN A N 1
ATOM 833 C CA . GLN A 1 104 ? -12.696 2.793 -22.703 1.00 70.56 104 GLN A CA 1
ATOM 834 C C . GLN A 1 104 ? -12.348 3.796 -23.823 1.00 70.56 104 GLN A C 1
ATOM 836 O O . GLN A 1 104 ? -12.348 3.428 -24.994 1.00 70.56 104 GLN A O 1
ATOM 841 N N . ASN A 1 105 ? -12.004 5.045 -23.487 1.00 61.72 105 ASN A N 1
ATOM 842 C CA . ASN A 1 105 ? -11.827 6.125 -24.469 1.00 61.72 105 ASN A CA 1
ATOM 843 C C . ASN A 1 105 ? -10.401 6.276 -25.032 1.00 61.72 105 ASN A C 1
ATOM 845 O O . ASN A 1 105 ? -10.202 7.070 -25.947 1.00 61.72 105 ASN A O 1
ATOM 849 N N . SER A 1 106 ? -9.406 5.549 -24.515 1.00 57.88 106 SER A N 1
ATOM 850 C CA . SER A 1 106 ? -7.992 5.733 -24.891 1.00 57.88 106 SER A CA 1
ATOM 851 C C . SER A 1 106 ? -7.372 4.559 -25.654 1.00 57.88 106 SER A C 1
ATOM 853 O O . SER A 1 106 ? -6.243 4.667 -26.105 1.00 57.88 106 SER A O 1
ATOM 855 N N . ALA A 1 107 ? -8.062 3.433 -25.837 1.00 57.44 107 ALA A N 1
ATOM 856 C CA . ALA A 1 107 ? -7.399 2.197 -26.267 1.00 57.44 107 ALA A CA 1
ATOM 857 C C . ALA A 1 107 ? -7.364 1.943 -27.789 1.00 57.44 107 ALA A C 1
ATOM 859 O O . ALA A 1 107 ? -6.939 0.866 -28.206 1.00 57.44 107 ALA A O 1
ATOM 860 N N . SER A 1 108 ? -7.863 2.840 -28.651 1.00 59.97 108 SER A N 1
ATOM 861 C CA . SER A 1 108 ? -8.110 2.457 -30.060 1.00 59.97 108 SER A CA 1
ATOM 862 C C . SER A 1 108 ? -7.990 3.567 -31.106 1.00 59.97 108 SER A C 1
ATOM 864 O O . SER A 1 108 ? -8.631 3.481 -32.153 1.00 59.97 108 SER A O 1
ATOM 866 N N . THR A 1 109 ? -7.173 4.600 -30.884 1.00 64.94 109 THR A N 1
ATOM 867 C CA . THR A 1 109 ? -6.766 5.455 -32.012 1.00 64.94 109 THR A CA 1
ATOM 868 C C . THR A 1 109 ? -5.540 4.841 -32.701 1.00 64.94 109 THR A C 1
ATOM 870 O O . THR A 1 109 ? -4.637 4.359 -32.014 1.00 64.94 109 THR A O 1
ATOM 873 N N . PRO A 1 110 ? -5.459 4.852 -34.045 1.00 65.88 110 PRO A N 1
ATOM 874 C CA . PRO A 1 110 ? -4.266 4.398 -34.769 1.00 65.88 110 PRO A CA 1
ATOM 875 C C . PRO A 1 110 ? -2.978 5.100 -34.311 1.00 65.88 110 PRO A C 1
ATOM 877 O O . PRO A 1 110 ? -1.912 4.500 -34.312 1.00 65.88 110 PRO A O 1
ATOM 880 N N . GLU A 1 111 ? -3.090 6.350 -33.853 1.00 67.31 111 GLU A N 1
ATOM 881 C CA . GLU A 1 111 ? -1.984 7.143 -33.304 1.00 67.31 111 GLU A CA 1
ATOM 882 C C . GLU A 1 111 ? -1.402 6.550 -32.009 1.00 67.31 111 GLU A C 1
ATOM 884 O O . GLU A 1 111 ? -0.200 6.653 -31.774 1.00 67.31 111 GLU A O 1
ATOM 889 N N . LEU A 1 112 ? -2.228 5.897 -31.181 1.00 68.50 112 LEU A N 1
ATOM 890 C CA . LEU A 1 112 ? -1.787 5.254 -29.938 1.00 68.50 112 LEU A CA 1
ATOM 891 C C . LEU A 1 112 ? -1.226 3.845 -30.163 1.00 68.50 112 LEU A C 1
ATOM 893 O O . LEU A 1 112 ? -0.459 3.368 -29.333 1.00 68.50 112 LEU A O 1
ATOM 897 N N . ALA A 1 113 ? -1.555 3.197 -31.285 1.00 70.31 113 ALA A N 1
ATOM 898 C CA . ALA A 1 113 ? -1.024 1.876 -31.623 1.00 70.31 113 ALA A CA 1
ATOM 899 C C . ALA A 1 113 ? 0.490 1.900 -31.915 1.00 70.31 113 ALA A C 1
ATOM 901 O O . ALA A 1 113 ? 1.184 0.931 -31.620 1.00 70.31 113 ALA A O 1
ATOM 902 N N . ASP A 1 114 ? 1.003 3.019 -32.442 1.00 76.88 114 ASP A N 1
ATOM 903 C CA . ASP A 1 114 ? 2.430 3.218 -32.742 1.00 76.88 114 ASP A CA 1
ATOM 904 C C . ASP A 1 114 ? 3.196 3.991 -31.649 1.00 76.88 114 ASP A C 1
ATOM 906 O O . ASP A 1 114 ? 4.416 4.202 -31.779 1.00 76.88 114 ASP A O 1
ATOM 910 N N . ALA A 1 115 ? 2.501 4.425 -30.591 1.00 83.00 115 ALA A N 1
ATOM 911 C CA . ALA A 1 115 ? 3.072 5.169 -29.473 1.00 83.00 115 ALA A CA 1
ATOM 912 C C . ALA A 1 115 ? 3.904 4.262 -28.554 1.00 83.00 115 ALA A C 1
ATOM 914 O O . ALA A 1 115 ? 3.639 3.068 -28.408 1.00 83.00 115 ALA A O 1
ATOM 915 N N . ALA A 1 116 ? 4.927 4.837 -27.918 1.00 86.69 116 ALA A N 1
ATOM 916 C CA . ALA A 1 116 ? 5.700 4.117 -26.917 1.00 86.69 116 ALA A CA 1
ATOM 917 C C . ALA A 1 116 ? 4.876 3.892 -25.645 1.00 86.69 116 ALA A C 1
ATOM 919 O O . ALA A 1 116 ? 4.126 4.766 -25.210 1.00 86.69 116 ALA A O 1
ATOM 920 N N . PHE A 1 117 ? 5.055 2.733 -25.014 1.00 87.06 117 PHE A N 1
ATOM 921 C CA . PHE A 1 117 ? 4.634 2.541 -23.634 1.00 87.06 117 PHE A CA 1
ATOM 922 C C . PHE A 1 117 ? 5.636 3.263 -22.752 1.00 87.06 117 PHE A C 1
ATOM 924 O O . PHE A 1 117 ? 6.797 2.863 -22.651 1.00 87.06 117 PHE A O 1
ATOM 931 N N . THR A 1 118 ? 5.174 4.361 -22.169 1.00 87.69 118 THR A N 1
ATOM 932 C CA . THR A 1 118 ? 5.985 5.220 -21.322 1.00 87.69 118 THR A CA 1
ATOM 933 C C . THR A 1 118 ? 5.831 4.815 -19.863 1.00 87.69 118 THR A C 1
ATOM 935 O O . THR A 1 118 ? 4.758 4.408 -19.411 1.00 87.69 118 THR A O 1
ATOM 938 N N . THR A 1 119 ? 6.904 4.942 -19.093 1.00 85.56 119 THR A N 1
ATOM 939 C CA . THR A 1 119 ? 6.842 4.841 -17.634 1.00 85.56 119 THR A CA 1
ATOM 940 C C . THR A 1 119 ? 7.786 5.846 -16.991 1.00 85.56 119 THR A C 1
ATOM 942 O O . THR A 1 119 ? 8.837 6.174 -17.542 1.00 85.56 119 THR A O 1
ATOM 945 N N . ILE A 1 120 ? 7.398 6.346 -15.820 1.00 87.25 120 ILE A N 1
ATOM 946 C CA . ILE A 1 120 ? 8.232 7.205 -14.982 1.00 87.25 120 ILE A CA 1
ATOM 947 C C . ILE A 1 120 ? 8.562 6.414 -13.723 1.00 87.25 120 ILE A C 1
ATOM 949 O O . ILE A 1 120 ? 7.666 5.979 -12.995 1.00 87.25 120 ILE A O 1
ATOM 953 N N . ALA A 1 121 ? 9.849 6.225 -13.457 1.00 83.62 121 ALA A N 1
ATOM 954 C CA . ALA A 1 121 ? 10.321 5.463 -12.313 1.00 83.62 121 ALA A CA 1
ATOM 955 C C . ALA A 1 121 ? 11.389 6.231 -11.534 1.00 83.62 121 ALA A C 1
ATOM 957 O O . ALA A 1 121 ? 12.155 7.015 -12.083 1.00 83.62 121 ALA A O 1
ATOM 958 N N . ASN A 1 122 ? 11.459 5.961 -10.235 1.00 81.44 122 ASN A N 1
ATOM 959 C CA . ASN A 1 122 ? 12.579 6.378 -9.408 1.00 81.44 122 ASN A CA 1
ATOM 960 C C . ASN A 1 122 ? 13.557 5.201 -9.295 1.00 81.44 122 ASN A C 1
ATOM 962 O O . ASN A 1 122 ? 13.113 4.106 -8.937 1.00 81.44 122 ASN A O 1
ATOM 966 N N . TRP A 1 123 ? 14.832 5.419 -9.635 1.00 80.75 123 TRP A N 1
ATOM 967 C CA . TRP A 1 123 ? 15.869 4.381 -9.743 1.00 80.75 123 TRP A CA 1
ATOM 968 C C . TRP A 1 123 ? 16.059 3.643 -8.417 1.00 80.75 123 TRP A C 1
ATOM 970 O O . TRP A 1 123 ? 15.892 2.429 -8.339 1.00 80.75 123 TRP A O 1
ATOM 980 N N . SER A 1 124 ? 16.260 4.413 -7.346 1.00 76.56 124 SER A N 1
ATOM 981 C CA . SER A 1 124 ? 16.339 3.918 -5.975 1.00 76.56 124 SER A CA 1
ATOM 982 C C . SER A 1 124 ? 15.503 4.817 -5.067 1.00 76.56 124 SER A C 1
ATOM 984 O O . SER A 1 124 ? 15.887 5.935 -4.730 1.00 76.56 124 SER A O 1
ATOM 986 N N . ALA A 1 125 ? 14.293 4.362 -4.733 1.00 68.94 125 ALA A N 1
ATOM 987 C CA . ALA A 1 125 ? 13.317 5.185 -4.018 1.00 68.94 125 ALA A CA 1
ATOM 988 C C . ALA A 1 125 ? 13.428 5.078 -2.494 1.00 68.94 125 ALA A C 1
ATOM 990 O O . ALA A 1 125 ? 13.192 6.060 -1.792 1.00 68.94 125 ALA A O 1
ATOM 991 N N . TYR A 1 126 ? 13.758 3.890 -1.981 1.00 65.81 126 TYR A N 1
ATOM 992 C CA . TYR A 1 126 ? 13.629 3.586 -0.552 1.00 65.81 126 TYR A CA 1
ATOM 993 C C . TYR A 1 126 ? 14.894 3.004 0.088 1.00 65.81 126 TYR A C 1
ATOM 995 O O . TYR A 1 126 ? 14.845 2.663 1.277 1.00 65.81 126 TYR A O 1
ATOM 1003 N N . GLY A 1 127 ? 15.991 2.893 -0.673 1.00 69.62 127 GLY A N 1
ATOM 1004 C CA . GLY A 1 127 ? 17.206 2.176 -0.281 1.00 69.62 127 GLY A CA 1
ATOM 1005 C C . GLY A 1 127 ? 16.989 0.667 -0.113 1.00 69.62 127 GLY A C 1
ATOM 1006 O O . GLY A 1 127 ? 15.853 0.188 -0.019 1.00 69.62 127 GLY A O 1
ATOM 1007 N N . ASP A 1 128 ? 18.084 -0.085 -0.060 1.00 75.19 128 ASP A N 1
ATOM 1008 C CA . ASP A 1 128 ? 18.034 -1.534 0.136 1.00 75.19 128 ASP A CA 1
ATOM 1009 C C . ASP A 1 128 ? 17.467 -1.893 1.511 1.00 75.19 128 ASP A C 1
ATOM 1011 O O . ASP A 1 128 ? 17.755 -1.256 2.531 1.00 75.19 128 ASP A O 1
ATOM 1015 N N . VAL A 1 129 ? 16.650 -2.943 1.544 1.00 84.25 129 VAL A N 1
ATOM 1016 C CA . VAL A 1 129 ? 16.090 -3.485 2.783 1.00 84.25 129 VAL A CA 1
ATOM 1017 C C . VAL A 1 129 ? 16.637 -4.884 2.990 1.00 84.25 129 VAL A C 1
ATOM 1019 O O . VAL A 1 129 ? 16.397 -5.768 2.180 1.00 84.25 129 VAL A O 1
ATOM 1022 N N . VAL A 1 130 ? 17.322 -5.120 4.106 1.00 86.62 130 VAL A N 1
ATOM 1023 C CA . VAL A 1 130 ? 17.700 -6.477 4.513 1.00 86.62 130 VAL A CA 1
ATOM 1024 C C . VAL A 1 130 ? 16.668 -6.991 5.505 1.00 86.62 130 VAL A C 1
ATOM 1026 O O . VAL A 1 130 ? 16.515 -6.440 6.595 1.00 86.62 130 VAL A O 1
ATOM 1029 N N . TYR A 1 131 ? 15.972 -8.067 5.147 1.00 86.94 131 TYR A N 1
ATOM 1030 C CA . TYR A 1 131 ? 15.002 -8.718 6.021 1.00 86.94 131 TYR A CA 1
ATOM 1031 C C . TYR A 1 131 ? 15.370 -10.188 6.210 1.00 86.94 131 TYR A C 1
ATOM 1033 O O . TYR A 1 131 ? 15.454 -10.948 5.251 1.00 86.94 131 TYR A O 1
ATOM 1041 N N . ARG A 1 132 ? 15.603 -10.594 7.468 1.00 87.31 132 ARG A N 1
ATOM 1042 C CA . ARG A 1 132 ? 16.060 -11.951 7.844 1.00 87.31 132 ARG A CA 1
ATOM 1043 C C . ARG A 1 132 ? 17.327 -12.412 7.102 1.00 87.31 132 ARG A C 1
ATOM 1045 O O . ARG A 1 132 ? 17.466 -13.587 6.793 1.00 87.31 132 ARG A O 1
ATOM 1052 N N . GLY A 1 133 ? 18.249 -11.486 6.842 1.00 86.56 133 GLY A N 1
ATOM 1053 C CA . GLY A 1 133 ? 19.503 -11.764 6.132 1.00 86.56 133 GLY A CA 1
ATOM 1054 C C . GLY A 1 133 ? 19.380 -11.784 4.607 1.00 86.56 133 GLY A C 1
ATOM 1055 O O . GLY A 1 133 ? 20.403 -11.829 3.936 1.00 86.56 133 GLY A O 1
ATOM 1056 N N . GLU A 1 134 ? 18.165 -11.682 4.065 1.00 84.75 134 GLU A N 1
ATOM 1057 C CA . GLU A 1 134 ? 17.930 -11.593 2.625 1.00 84.75 134 GLU A CA 1
ATOM 1058 C C . GLU A 1 134 ? 17.850 -10.121 2.193 1.00 84.75 134 GLU A C 1
ATOM 1060 O O . GLU A 1 134 ? 17.070 -9.358 2.781 1.00 84.75 134 GLU A O 1
ATOM 1065 N N . PRO A 1 135 ? 18.639 -9.698 1.192 1.00 84.75 135 PRO A N 1
ATOM 1066 C CA . PRO A 1 135 ? 18.538 -8.364 0.626 1.00 84.75 135 PRO A CA 1
ATOM 1067 C C . PRO A 1 135 ? 17.339 -8.267 -0.326 1.00 84.75 135 PRO A C 1
ATOM 1069 O O . PRO A 1 135 ? 17.157 -9.089 -1.222 1.00 84.75 135 PRO A O 1
ATOM 1072 N N . TYR A 1 136 ? 16.542 -7.221 -0.146 1.00 82.50 136 TYR A N 1
ATOM 1073 C CA . TYR A 1 136 ? 15.479 -6.795 -1.046 1.00 82.50 136 TYR A CA 1
ATOM 1074 C C . TYR A 1 136 ? 15.931 -5.492 -1.709 1.00 82.50 136 TYR A C 1
ATOM 1076 O O . TYR A 1 136 ? 15.982 -4.442 -1.058 1.00 82.50 136 TYR A O 1
ATOM 1084 N N . GLY A 1 137 ? 16.300 -5.604 -2.987 1.00 79.56 137 GLY A N 1
ATOM 1085 C CA . GLY A 1 137 ? 16.723 -4.488 -3.830 1.00 79.56 137 GLY A CA 1
ATOM 1086 C C . GLY A 1 137 ? 15.567 -3.605 -4.295 1.00 79.56 137 GLY A C 1
ATOM 1087 O O . GLY A 1 137 ? 14.394 -3.875 -4.012 1.00 79.56 137 GLY A O 1
ATOM 1088 N N . GLN A 1 138 ? 15.903 -2.534 -5.010 1.00 81.62 138 GLN A N 1
ATOM 1089 C CA . GLN A 1 138 ? 14.941 -1.590 -5.570 1.00 81.62 138 GLN A CA 1
ATOM 1090 C C . GLN A 1 138 ? 14.756 -1.833 -7.080 1.00 81.62 138 GLN A C 1
ATOM 1092 O O . GLN A 1 138 ? 15.035 -2.907 -7.622 1.00 81.62 138 GLN A O 1
ATOM 1097 N N . LYS A 1 139 ? 14.185 -0.837 -7.765 1.00 81.50 139 LYS A N 1
ATOM 1098 C CA . LYS A 1 139 ? 13.935 -0.894 -9.207 1.00 81.50 139 LYS A CA 1
ATOM 1099 C C . LYS A 1 139 ? 15.227 -0.954 -10.011 1.00 81.50 139 LYS A C 1
ATOM 1101 O O . LYS A 1 139 ? 15.201 -1.555 -11.074 1.00 81.50 139 LYS A O 1
ATOM 1106 N N . ASP A 1 140 ? 16.315 -0.380 -9.513 1.00 79.19 140 ASP A N 1
ATOM 1107 C CA . ASP A 1 140 ? 17.667 -0.522 -10.054 1.00 79.19 140 ASP A CA 1
ATOM 1108 C C . ASP A 1 140 ? 18.010 -1.988 -10.365 1.00 79.19 140 ASP A C 1
ATOM 1110 O O . ASP A 1 140 ? 18.228 -2.338 -11.523 1.00 79.19 140 ASP A O 1
ATOM 1114 N N . GLN A 1 141 ? 17.922 -2.885 -9.382 1.00 83.75 141 GLN A N 1
ATOM 1115 C CA . GLN A 1 141 ? 18.261 -4.300 -9.558 1.00 83.75 141 GLN A CA 1
ATOM 1116 C C . GLN A 1 141 ? 17.276 -5.038 -10.477 1.00 83.75 141 GLN A C 1
ATOM 1118 O O . GLN A 1 141 ? 17.680 -5.891 -11.273 1.00 83.75 141 GLN A O 1
ATOM 1123 N N . GLU A 1 142 ? 15.980 -4.724 -10.389 1.00 85.50 142 GLU A N 1
ATOM 1124 C CA . GLU A 1 142 ? 14.955 -5.382 -11.208 1.00 85.50 142 GLU A CA 1
ATOM 1125 C C . GLU A 1 142 ? 14.970 -4.901 -12.668 1.00 85.50 142 GLU A C 1
ATOM 1127 O O . GLU A 1 142 ? 14.787 -5.711 -13.580 1.00 85.50 142 GLU A O 1
ATOM 1132 N N . PHE A 1 143 ? 15.262 -3.622 -12.930 1.00 85.19 143 PHE A N 1
ATOM 1133 C CA . PHE A 1 143 ? 15.394 -3.102 -14.294 1.00 85.19 143 PHE A CA 1
ATOM 1134 C C . PHE A 1 143 ? 16.564 -3.739 -15.036 1.00 85.19 143 PHE A C 1
ATOM 1136 O O . PHE A 1 143 ? 16.430 -4.016 -16.230 1.00 85.19 143 PHE A O 1
ATOM 1143 N N . MET A 1 144 ? 17.661 -4.063 -14.343 1.00 85.06 144 MET A N 1
ATOM 1144 C CA . MET A 1 144 ? 18.788 -4.767 -14.965 1.00 85.06 144 MET A CA 1
ATOM 1145 C C . MET A 1 144 ? 18.374 -6.115 -15.570 1.00 85.06 144 MET A C 1
ATOM 1147 O O . MET A 1 144 ? 18.894 -6.518 -16.611 1.00 85.06 144 MET A O 1
ATOM 1151 N N . ARG A 1 145 ? 17.375 -6.790 -14.988 1.00 87.38 145 ARG A N 1
ATOM 1152 C CA . ARG A 1 145 ? 16.832 -8.055 -15.518 1.00 87.38 145 ARG A CA 1
ATOM 1153 C C . ARG A 1 145 ? 15.987 -7.868 -16.779 1.00 87.38 145 ARG A C 1
ATOM 1155 O O . ARG A 1 145 ? 15.733 -8.836 -17.493 1.00 87.38 145 ARG A O 1
ATOM 1162 N N . LEU A 1 146 ? 15.549 -6.641 -17.051 1.00 86.56 146 LEU A N 1
ATOM 1163 C CA . LEU A 1 146 ? 14.668 -6.283 -18.162 1.00 86.56 146 LEU A CA 1
ATOM 1164 C C . LEU A 1 146 ? 15.386 -5.512 -19.279 1.00 86.56 146 LEU A C 1
ATOM 1166 O O . LEU A 1 146 ? 14.734 -5.109 -20.239 1.00 86.56 146 LEU A O 1
ATOM 1170 N N . LEU A 1 147 ? 16.712 -5.345 -19.213 1.00 86.31 147 LEU A N 1
ATOM 1171 C CA . LEU A 1 147 ? 17.480 -4.593 -20.218 1.00 86.31 147 LEU A CA 1
ATOM 1172 C C . LEU A 1 147 ? 17.327 -5.121 -21.648 1.00 86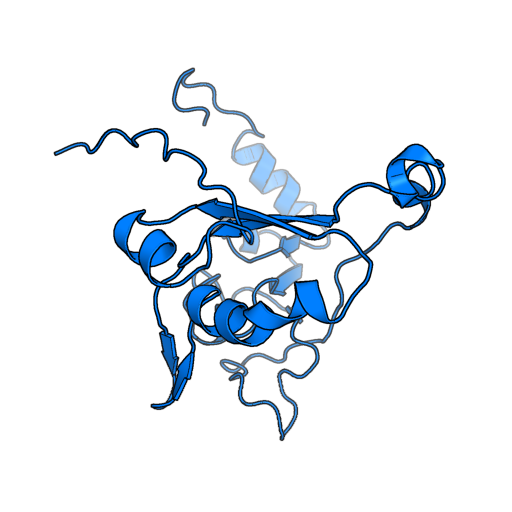.31 147 LEU A C 1
ATOM 1174 O O . LEU A 1 147 ? 17.371 -4.349 -22.600 1.00 86.31 147 LEU A O 1
ATOM 1178 N N . GLU A 1 148 ? 17.137 -6.430 -21.811 1.00 88.38 148 GLU A N 1
ATOM 1179 C CA . GLU A 1 148 ? 16.935 -7.044 -23.126 1.00 88.38 148 GLU A CA 1
ATOM 1180 C C . GLU A 1 148 ? 15.473 -7.015 -23.591 1.00 88.38 148 GLU A C 1
ATOM 1182 O O . GLU A 1 148 ? 15.183 -7.416 -24.716 1.00 88.38 148 GLU A O 1
ATOM 1187 N N . LEU A 1 149 ? 14.528 -6.558 -22.764 1.00 89.44 149 LEU A N 1
ATOM 1188 C CA . LEU A 1 149 ? 13.112 -6.532 -23.131 1.00 89.44 149 LEU A CA 1
ATOM 1189 C C . LEU A 1 149 ? 12.842 -5.758 -24.438 1.00 89.44 149 LEU A C 1
ATOM 1191 O O . LEU A 1 149 ? 12.116 -6.301 -25.273 1.00 89.44 149 LEU A O 1
ATOM 1195 N N . PRO A 1 150 ? 13.452 -4.578 -24.696 1.00 87.75 150 PRO A N 1
ATOM 1196 C CA . PRO A 1 150 ? 13.211 -3.832 -25.931 1.00 87.75 150 PRO A CA 1
ATOM 1197 C C . PRO A 1 150 ? 13.586 -4.589 -27.212 1.00 87.75 150 PRO A C 1
ATOM 1199 O O . PRO A 1 150 ? 13.004 -4.328 -28.258 1.00 87.75 150 PRO A O 1
ATOM 120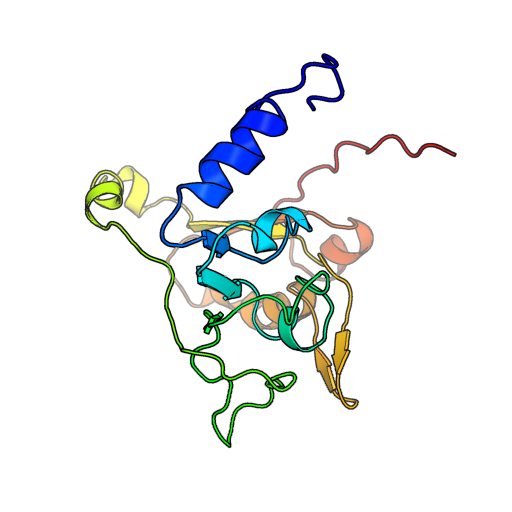2 N N . SER A 1 151 ? 14.537 -5.532 -27.162 1.00 88.12 151 SER A N 1
ATOM 1203 C CA . SER A 1 151 ? 14.910 -6.343 -28.334 1.00 88.12 151 SER A CA 1
ATOM 1204 C C . SER A 1 151 ? 14.018 -7.573 -28.524 1.00 88.12 151 SER A C 1
ATOM 1206 O O . SER A 1 151 ? 14.061 -8.216 -29.573 1.00 88.12 151 SER A O 1
ATOM 1208 N N . ARG A 1 152 ? 13.198 -7.903 -27.519 1.00 91.38 152 ARG A N 1
ATOM 1209 C CA . ARG A 1 152 ? 12.318 -9.078 -27.495 1.00 91.38 152 ARG A CA 1
ATOM 1210 C C . ARG A 1 152 ? 10.848 -8.737 -27.766 1.00 91.38 152 ARG A C 1
ATOM 1212 O O . ARG A 1 152 ? 10.029 -9.652 -27.826 1.00 91.38 152 ARG A O 1
ATOM 1219 N N . CYS A 1 153 ? 10.497 -7.462 -27.951 1.00 88.44 153 CYS A N 1
ATOM 1220 C CA . CYS A 1 153 ? 9.146 -7.026 -28.311 1.00 88.44 153 CYS A CA 1
ATOM 1221 C C . CYS A 1 153 ? 9.150 -5.966 -29.422 1.00 88.44 153 CYS A C 1
ATOM 1223 O O . CYS A 1 153 ? 10.069 -5.165 -29.530 1.00 88.44 153 CYS A O 1
ATOM 1225 N N . SER A 1 154 ? 8.086 -5.929 -30.230 1.00 86.81 154 SER A N 1
ATOM 1226 C CA . SER A 1 154 ? 7.878 -4.879 -31.241 1.00 86.81 154 SER A CA 1
ATOM 1227 C C . SER A 1 154 ? 7.280 -3.590 -30.667 1.00 86.81 154 SER A C 1
ATOM 1229 O O . SER A 1 154 ? 7.304 -2.557 -31.330 1.00 86.81 154 SER A O 1
ATOM 1231 N N . GLN A 1 155 ? 6.722 -3.649 -29.453 1.00 87.31 155 GLN A N 1
ATOM 1232 C CA . GLN A 1 155 ? 6.191 -2.486 -28.749 1.00 87.31 155 GLN A CA 1
ATOM 1233 C C . GLN A 1 155 ? 7.342 -1.540 -28.399 1.00 87.31 155 GLN A C 1
ATOM 1235 O O . GLN A 1 155 ? 8.304 -1.948 -27.749 1.00 87.31 155 GLN A O 1
ATOM 1240 N N . LYS A 1 156 ? 7.237 -0.270 -28.800 1.00 87.31 156 LYS A N 1
ATOM 1241 C CA . LYS A 1 156 ? 8.196 0.759 -28.381 1.00 87.31 156 LYS A CA 1
ATOM 1242 C C . LYS A 1 156 ? 8.041 0.978 -26.878 1.00 87.31 156 LYS A C 1
ATOM 1244 O O . LYS A 1 156 ? 6.915 1.136 -26.404 1.00 87.31 156 LYS A O 1
ATOM 1249 N N . LEU A 1 157 ? 9.152 0.991 -26.153 1.00 88.19 157 LEU A N 1
ATOM 1250 C CA . LEU A 1 157 ? 9.203 1.230 -24.712 1.00 88.19 157 LEU A CA 1
ATOM 1251 C C . LEU A 1 157 ? 10.017 2.497 -24.466 1.00 88.19 157 LEU A C 1
ATOM 1253 O O . LEU A 1 157 ? 11.082 2.661 -25.057 1.00 88.19 157 LEU A O 1
ATOM 1257 N N . GLU A 1 158 ? 9.524 3.373 -23.600 1.00 87.69 158 GLU A N 1
ATOM 1258 C CA . GLU A 1 158 ? 10.225 4.592 -23.204 1.00 87.69 158 GLU A CA 1
ATOM 1259 C C . GLU A 1 158 ? 10.192 4.724 -21.680 1.00 87.69 158 GLU A C 1
ATOM 1261 O O . GLU A 1 158 ? 9.155 4.567 -21.035 1.00 87.69 158 GLU A O 1
ATOM 1266 N N . LEU A 1 159 ? 11.348 4.997 -21.089 1.00 86.25 159 LEU A N 1
ATOM 1267 C CA . LEU A 1 159 ? 11.522 5.035 -19.646 1.00 86.25 159 LEU A CA 1
ATOM 1268 C C . LEU A 1 159 ? 12.130 6.380 -19.249 1.00 86.25 159 LEU A C 1
ATOM 1270 O O . LEU A 1 159 ? 13.194 6.767 -19.727 1.00 86.25 159 LEU A O 1
ATOM 1274 N N . ALA A 1 160 ? 11.459 7.092 -18.351 1.00 85.50 160 ALA A N 1
ATOM 1275 C CA . ALA A 1 160 ? 12.011 8.269 -17.701 1.00 85.50 160 ALA A CA 1
ATOM 1276 C C . ALA A 1 160 ? 12.390 7.925 -16.261 1.00 85.50 160 ALA A C 1
ATOM 1278 O O . ALA A 1 160 ? 11.551 7.463 -15.483 1.00 85.50 160 ALA A O 1
ATOM 1279 N N . ILE A 1 161 ? 13.655 8.148 -15.908 1.00 82.06 161 ILE A N 1
ATOM 1280 C CA . ILE A 1 161 ? 14.197 7.779 -14.597 1.00 82.06 161 ILE A CA 1
ATOM 1281 C C . ILE A 1 161 ? 14.588 9.037 -13.826 1.00 82.06 161 ILE A C 1
ATOM 1283 O O . ILE A 1 161 ? 15.270 9.917 -14.356 1.00 82.06 161 ILE A O 1
ATOM 1287 N N . SER A 1 162 ? 14.188 9.097 -12.555 1.00 80.44 162 SER A N 1
ATOM 1288 C CA . SER A 1 162 ? 14.776 9.994 -11.556 1.00 80.44 162 SER A CA 1
ATOM 1289 C C . SER A 1 162 ? 15.769 9.238 -10.666 1.00 80.44 162 SER A C 1
ATOM 1291 O O . SER A 1 162 ? 15.515 8.088 -10.312 1.00 80.44 162 SER A O 1
ATOM 1293 N N . GLY A 1 163 ? 16.867 9.877 -10.259 1.00 71.81 163 GLY A N 1
ATOM 1294 C CA . GLY A 1 163 ? 17.860 9.325 -9.325 1.00 71.81 163 GLY A CA 1
ATOM 1295 C C . GLY A 1 163 ? 19.196 10.067 -9.421 1.00 71.81 163 GLY A C 1
ATOM 1296 O O . GLY A 1 163 ? 19.260 11.127 -10.042 1.00 71.81 163 GLY A O 1
ATOM 1297 N N . HIS A 1 164 ? 20.256 9.547 -8.797 1.00 64.19 164 HIS A N 1
ATOM 1298 C CA . HIS A 1 164 ? 21.593 10.134 -8.919 1.00 64.19 164 HIS A CA 1
ATOM 1299 C C . HIS A 1 164 ? 22.199 9.823 -10.298 1.00 64.19 164 HIS A C 1
ATOM 1301 O O . HIS A 1 164 ? 22.429 8.663 -10.636 1.00 64.19 164 HIS A O 1
ATOM 1307 N N . ASP A 1 165 ? 22.490 10.871 -11.080 1.00 58.72 165 ASP A N 1
ATOM 1308 C CA . ASP A 1 165 ? 22.965 10.767 -12.472 1.00 58.72 165 ASP A CA 1
ATOM 1309 C C . ASP A 1 165 ? 24.187 9.847 -12.642 1.00 58.72 165 ASP A C 1
ATOM 1311 O O . ASP A 1 165 ? 24.301 9.152 -13.649 1.00 58.72 165 ASP A O 1
ATOM 1315 N N . SER A 1 166 ? 25.091 9.803 -11.657 1.00 56.84 166 SER A N 1
ATOM 1316 C CA . SER A 1 166 ? 26.310 8.988 -11.720 1.00 56.84 166 SER A CA 1
ATOM 1317 C C . SER A 1 166 ? 26.067 7.481 -11.655 1.00 56.84 166 SER A C 1
ATOM 1319 O O . SER A 1 166 ? 26.914 6.746 -12.142 1.00 56.84 166 SER A O 1
ATOM 1321 N N . GLU A 1 167 ? 24.961 7.029 -11.062 1.00 59.41 167 GLU A N 1
ATOM 1322 C CA . GLU A 1 167 ? 24.619 5.601 -10.936 1.00 59.41 167 GLU A CA 1
ATOM 1323 C C . GLU A 1 167 ? 23.810 5.124 -12.150 1.00 59.41 167 GLU A C 1
ATOM 1325 O O . GLU A 1 167 ? 24.050 4.052 -12.699 1.00 59.41 167 GLU A O 1
ATOM 1330 N N . ILE A 1 168 ? 22.899 5.969 -12.643 1.00 58.19 168 ILE A N 1
ATOM 1331 C CA . ILE A 1 168 ? 22.027 5.635 -13.776 1.00 58.19 168 ILE A CA 1
ATOM 1332 C C . ILE A 1 168 ? 22.825 5.596 -15.091 1.00 58.19 168 ILE A C 1
ATOM 1334 O O . ILE A 1 168 ? 22.648 4.685 -15.899 1.00 58.19 168 ILE A O 1
ATOM 1338 N N . VAL A 1 169 ? 23.719 6.570 -15.313 1.00 57.88 169 VAL A N 1
ATOM 1339 C CA . VAL A 1 169 ? 24.494 6.700 -16.565 1.00 57.88 169 VAL A CA 1
ATOM 1340 C C . VAL A 1 169 ? 25.534 5.592 -16.745 1.00 57.88 169 VAL A C 1
ATOM 1342 O O . VAL A 1 169 ? 25.906 5.277 -17.874 1.00 57.88 169 VAL A O 1
ATOM 1345 N N . THR A 1 170 ? 25.998 4.976 -15.659 1.00 59.09 170 THR A N 1
ATOM 1346 C CA . THR A 1 170 ? 26.951 3.860 -15.722 1.00 59.09 170 THR A CA 1
ATOM 1347 C C . THR A 1 170 ? 26.297 2.512 -15.999 1.00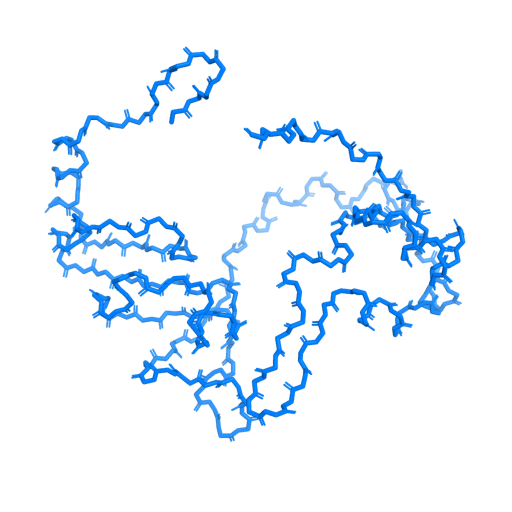 59.09 170 THR A C 1
ATOM 1349 O O . THR A 1 170 ? 26.953 1.637 -16.563 1.00 59.09 170 THR A O 1
ATOM 1352 N N . GLU A 1 171 ? 25.038 2.327 -15.604 1.00 62.09 171 GLU A N 1
ATOM 1353 C CA . GLU A 1 171 ? 24.405 1.002 -15.563 1.00 62.09 171 GLU A CA 1
ATOM 1354 C C . GLU A 1 171 ? 23.389 0.774 -16.685 1.00 62.09 171 GLU A C 1
ATOM 1356 O O . GLU A 1 171 ? 23.211 -0.363 -17.128 1.00 62.09 171 GLU A O 1
ATOM 1361 N N . VAL A 1 172 ? 22.760 1.836 -17.198 1.00 63.97 172 VAL A N 1
ATOM 1362 C CA . VAL A 1 172 ? 21.704 1.718 -18.209 1.00 63.97 172 VAL A CA 1
ATOM 1363 C C . VAL A 1 172 ? 22.197 2.231 -19.570 1.00 63.97 172 VAL A C 1
ATOM 1365 O O . VAL A 1 172 ? 22.753 3.326 -19.655 1.00 63.97 172 VAL A O 1
ATOM 1368 N N . PRO A 1 173 ? 21.998 1.490 -20.679 1.00 65.06 173 PRO A N 1
ATOM 1369 C CA . PRO A 1 173 ? 22.357 1.976 -22.007 1.00 65.06 173 PRO A CA 1
ATOM 1370 C C . PRO A 1 173 ? 21.523 3.205 -22.433 1.00 65.06 173 PRO A C 1
ATOM 1372 O O . PRO A 1 173 ? 20.309 3.214 -22.215 1.00 65.06 173 PRO A O 1
ATOM 1375 N N . PRO A 1 174 ? 22.104 4.202 -23.133 1.00 60.16 174 PRO A N 1
ATOM 1376 C CA . PRO A 1 174 ? 21.437 5.480 -23.439 1.00 60.16 174 PRO A CA 1
ATOM 1377 C C . PRO A 1 174 ? 20.151 5.385 -24.269 1.00 60.16 174 PRO A C 1
ATOM 1379 O O . PRO A 1 174 ? 19.353 6.311 -24.285 1.00 60.16 174 PRO A O 1
ATOM 1382 N N . PHE A 1 175 ? 19.946 4.286 -24.996 1.00 59.25 175 PHE A N 1
ATOM 1383 C CA . PHE A 1 175 ? 18.754 4.078 -25.824 1.00 59.25 175 PHE A CA 1
ATOM 1384 C C . PHE A 1 175 ? 17.550 3.542 -25.034 1.00 59.25 175 PHE A C 1
ATOM 1386 O O . PHE A 1 175 ? 16.482 3.368 -25.614 1.00 59.25 175 PHE A O 1
ATOM 1393 N N . VAL A 1 176 ? 17.719 3.246 -23.740 1.00 59.97 176 VAL A N 1
ATOM 1394 C CA . VAL A 1 176 ? 16.669 2.658 -22.894 1.00 59.97 176 VAL A CA 1
ATOM 1395 C C . VAL A 1 176 ? 15.953 3.716 -22.054 1.00 59.97 176 VAL A C 1
ATOM 1397 O O . VAL A 1 176 ? 14.835 3.462 -21.621 1.00 59.97 176 VAL A O 1
ATOM 1400 N N . TYR A 1 177 ? 16.538 4.898 -21.828 1.00 64.88 177 TYR A N 1
ATOM 1401 C CA . TYR A 1 177 ? 15.977 5.866 -20.885 1.00 64.88 177 TYR A CA 1
ATOM 1402 C C . TYR A 1 177 ? 16.305 7.330 -21.203 1.00 64.88 177 TYR A C 1
ATOM 1404 O O . TYR A 1 177 ? 17.287 7.646 -21.867 1.00 64.88 177 TYR A O 1
ATOM 1412 N N . THR A 1 178 ? 15.485 8.228 -20.659 1.00 64.06 178 THR A N 1
ATOM 1413 C CA . THR A 1 178 ? 15.749 9.671 -20.579 1.00 64.06 178 THR A CA 1
ATOM 1414 C C . THR A 1 178 ? 15.897 10.071 -19.108 1.00 64.06 178 THR A C 1
ATOM 1416 O O . THR A 1 178 ? 15.073 9.684 -18.275 1.00 64.06 178 THR A O 1
ATOM 1419 N N . THR A 1 179 ? 16.929 10.847 -18.759 1.00 55.00 179 THR A N 1
ATOM 1420 C CA . THR A 1 179 ? 17.066 11.411 -17.406 1.00 55.00 179 THR A CA 1
ATOM 1421 C C . THR A 1 179 ? 16.190 12.649 -17.254 1.00 55.00 179 THR A C 1
ATOM 1423 O O . THR A 1 179 ? 16.163 13.528 -18.119 1.00 55.00 179 THR A O 1
ATOM 1426 N N . MET A 1 180 ? 15.464 12.740 -16.140 1.00 55.16 180 MET A N 1
ATOM 1427 C CA . MET A 1 1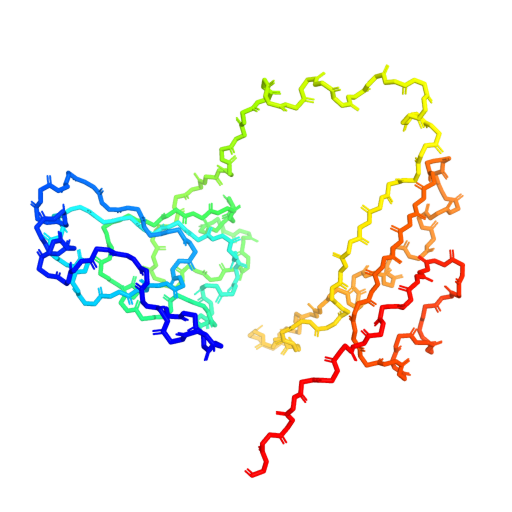80 ? 14.787 13.981 -15.767 1.00 55.16 180 MET A CA 1
ATOM 1428 C C . MET A 1 180 ? 15.687 14.783 -14.821 1.00 55.16 180 MET A C 1
ATOM 1430 O O . MET A 1 180 ? 16.098 14.241 -13.794 1.00 55.16 180 MET A O 1
ATOM 1434 N N . PRO A 1 181 ? 15.977 16.069 -15.100 1.00 48.78 181 PRO A N 1
ATOM 1435 C CA . PRO A 1 181 ? 16.771 16.880 -14.190 1.00 48.78 181 PRO A CA 1
ATOM 1436 C C . PRO A 1 181 ? 16.043 17.008 -12.851 1.00 48.78 181 PRO A C 1
ATOM 1438 O O . PRO A 1 181 ? 14.902 17.480 -12.787 1.00 48.78 181 PRO A O 1
ATOM 1441 N N . LEU A 1 182 ? 16.711 16.610 -11.766 1.00 45.06 182 LEU A N 1
ATOM 1442 C CA . LEU A 1 182 ? 16.243 16.884 -10.413 1.00 45.06 182 LEU A CA 1
ATOM 1443 C C . LEU A 1 182 ? 16.148 18.408 -10.253 1.00 45.06 182 LEU A C 1
ATOM 1445 O O . LEU A 1 182 ? 17.163 19.104 -10.218 1.00 45.06 182 LEU A O 1
ATOM 1449 N N . LYS A 1 183 ? 14.931 18.960 -10.148 1.00 41.59 183 LYS A N 1
ATOM 1450 C CA . LYS A 1 183 ? 14.773 20.326 -9.633 1.00 41.59 183 LYS A CA 1
ATOM 1451 C C . LYS A 1 183 ? 15.340 20.318 -8.220 1.00 41.59 183 LYS A C 1
ATOM 1453 O O . LYS A 1 183 ? 14.782 19.658 -7.348 1.00 41.59 183 LYS A O 1
ATOM 1458 N N . GLY A 1 184 ? 16.463 21.011 -8.031 1.00 37.06 184 GLY A N 1
ATOM 1459 C CA . GLY A 1 184 ? 17.159 21.097 -6.755 1.00 37.06 184 GLY A CA 1
ATOM 1460 C C . GLY A 1 184 ? 16.180 21.402 -5.628 1.00 37.06 184 GLY A C 1
ATOM 1461 O O . GLY A 1 184 ? 15.559 22.464 -5.600 1.00 37.06 184 GLY A O 1
ATOM 1462 N N . SER A 1 185 ? 16.027 20.450 -4.712 1.00 32.31 185 SER A N 1
ATOM 1463 C CA . SER A 1 185 ? 15.395 20.726 -3.432 1.00 32.31 185 SER A CA 1
ATOM 1464 C C . SER A 1 185 ? 16.343 21.661 -2.675 1.00 32.31 185 SER A C 1
ATOM 1466 O O . SER A 1 185 ? 17.542 21.371 -2.621 1.00 32.31 185 SER A O 1
ATOM 1468 N N . PRO A 1 186 ? 15.882 22.803 -2.137 1.00 36.31 186 PRO A N 1
ATOM 1469 C CA . PRO A 1 186 ? 16.753 23.688 -1.385 1.00 36.31 186 PRO A CA 1
ATOM 1470 C C . PRO A 1 186 ? 17.172 22.955 -0.111 1.00 36.31 186 PRO A C 1
ATOM 1472 O O . PRO A 1 186 ? 16.393 22.827 0.835 1.00 36.31 186 PRO A O 1
ATOM 1475 N N . HIS A 1 187 ? 18.403 22.449 -0.096 1.00 31.59 187 HIS A N 1
ATOM 1476 C CA . HIS A 1 187 ? 19.059 22.011 1.124 1.00 31.59 187 HIS A CA 1
ATOM 1477 C C . HIS A 1 187 ? 19.071 23.195 2.098 1.00 31.59 187 HIS A C 1
ATOM 1479 O O . HIS A 1 187 ? 19.765 24.187 1.878 1.00 31.59 187 HIS A O 1
ATOM 1485 N N . LYS A 1 188 ? 18.264 23.114 3.160 1.00 34.25 188 LYS A N 1
ATOM 1486 C CA . LYS A 1 188 ? 18.456 23.944 4.348 1.00 34.25 188 LYS A CA 1
ATOM 1487 C C . LYS A 1 188 ? 19.561 23.291 5.175 1.00 34.25 188 LYS A C 1
ATOM 1489 O O . LYS A 1 188 ? 19.391 22.152 5.609 1.00 34.25 188 LYS A O 1
ATOM 1494 N N . GLY A 1 189 ? 20.684 23.997 5.299 1.00 36.94 189 GLY A N 1
ATOM 1495 C CA . GLY A 1 189 ? 21.632 23.810 6.398 1.00 36.94 189 GLY A CA 1
ATOM 1496 C C . GLY A 1 189 ? 21.120 24.417 7.697 1.00 36.94 189 GLY A C 1
ATOM 1497 O O . GLY A 1 189 ? 19.976 24.935 7.704 1.00 36.94 189 GLY A O 1
#

Sequence (189 aa):
MNRDTGTVYGAEWEEVKRILGAADLLLNIGGVCWLPEFRICKRRVLIDMDPFFTQIGKFAVEGRNDYHLYFSYGTNIGHSDCKIPTDGQDWLPIVPPVVPELWQNSASTPELADAAFTTIANWSAYGDVVYRGEPYGQKDQEFMRLLELPSRCSQKLELAISGHDSEIVTEVPPFVYTTMPLKGSPHKG

Secondary structure (DSSP, 8-state):
--TTT----S--HHHHHHHHHH-S-EEEETTTT--GGGGGSS-EEEEESSTTTTTTTSSS-TTTTS-SEEEES-TTTTSTT--S--TT--EEE------GGGGTTSS--HHHHSS-EEEEEESSSS--EEETTEEE--HHHHHHTTTTHHHH-SS-EEEEEES-HHHHHHHS-TTS-EEPP--------

Foldseek 3Di:
DPPVVPDDDDDDPVVVLVCQQPDQEAEAECLQDDDPSNLSRVAYEYEHEDFLCVLVCVTNVPCVVSHPYYEYCPCCAPPPPDPRDCNPHDYHYDHPDDDCVVVPPPDDDPVVVQDAPEDEEELADDDWDQDPNDIDGDVVVVVLVCLCVCVVDPHHHEYEYEDDPVSCVVRHDPSHYDYDDPPDDPDDD

pLDDT: mean 82.59, std 15.4, range [31.59, 98.0]

Radius of gyration: 21.33 Å; chains: 1; bounding box: 48×51×52 Å